Protein AF-A0A383B6L0-F1 (afdb_monomer)

Sequence (247 aa):
GAEDITTAGDSLDVLVAMNPAALVTNVGNLITGGLIIVDSGSFTAKNLTKAKYKTNPLEDGSLNGFRLLSIDISKQVLSAVEPFGLGHKSSLRCKNIWALGLVMWLFDRDRDPTIESLKTKFANKPEIANANIAALNAGHAYGETAELPTGIHVYKVPKAKVSPGTYRNITGTTALAWGLIAGSELSEIDLVFASYPITPASNVLHELVTHKQFRVKTFQAEDEIAAVCAAVGASFAGSLGVTSSAG

Foldseek 3Di:
DQDDDDDPDQADQEQEEAALLSCVVHVVRHDFQGEYEYQVLRQDPVRCVVSVHPDRCVPPCVCVRYHYHYDNLLVLQCVLLVVLVDDSVLSSVLSVLLQVLLVCLLAVHDCVVVLVVLCVVCVVPVSSSVSSVSSSPSSVVCNVPDPGPPPRHRHHDDHHPDDDDDDDDDDPLLVVLVVQLVVCQVVVAAAEEFEEDDPPFVSNLVNQVVVVVSNYHYHHDPDHVRRVVVLVVCVVVGHNRHYDDDD

InterPro domains:
  IPR002869 Pyruvate-flavodoxin oxidoreductase, central domain [G3DSA:3.40.920.10] (1-143)
  IPR002869 Pyruvate-flavodoxin oxidoreductase, central domain [SSF53323] (6-153)
  IPR002880 Pyruvate flavodoxin/ferredoxin oxidoreductase, pyrimidine binding domain [PF01855] (192-247)
  IPR002880 Pyruvate flavodoxin/ferredoxin oxidoreductase, pyrimidine binding domain [cd07034] (172-247)
  IPR019752 Pyruvate/ketoisovalerate oxidoreductase, catalytic domain [PF01558] (6-142)
  IPR029061 Thiamin diphosphate-binding fold [SSF52518] (165-247)
  IPR050722 Pyruvate:ferredoxin/flavodoxin oxidoreductase [PTHR32154] (164-247)

Solvent-accessible surface area (backbone atoms only — not comparable to full-atom values): 13740 Å² total; per-residue (Å²): 117,45,63,90,80,90,69,90,70,91,62,35,63,66,47,80,22,75,30,46,51,55,36,74,74,44,55,86,41,40,44,85,62,19,40,37,40,34,25,53,64,39,63,40,72,72,42,30,53,74,49,70,45,92,65,61,60,91,74,72,61,78,50,71,62,38,44,76,45,78,37,50,40,54,59,52,24,43,62,48,26,49,93,61,72,55,56,70,74,63,31,58,64,27,32,64,38,16,52,46,17,29,51,28,40,38,36,69,49,83,58,65,69,59,46,51,50,38,43,64,76,25,62,95,39,56,63,61,22,51,31,35,46,36,11,22,51,48,22,26,50,44,54,79,69,50,89,61,64,91,93,62,66,71,45,73,68,58,79,48,84,69,78,92,76,91,83,79,93,73,52,74,48,55,53,51,41,49,49,53,45,50,52,22,63,77,67,72,31,46,33,33,41,15,27,28,87,38,85,79,38,39,53,35,57,60,56,44,66,77,43,45,91,67,53,42,45,76,42,79,37,95,37,64,66,55,6,47,51,50,10,52,52,34,37,76,73,65,31,47,38,35,64,55,69,72,134

Radius of gyration: 23.66 Å; Cα contacts (8 Å, |Δi|>4): 360; chains: 1; bounding box: 55×42×65 Å

Mean predicted aligned error: 6.11 Å

Organism: NCBI:txid408172

Secondary structure (DSSP, 8-state):
--S---S--SSEEEEEESSHHHHHHHGGGEEEEEEEEEEGGG--HHHHHHTT-SS-TTTSSTTTTSEEEEE-HHHHHHHHHGGGT--HHHHHHTHHHHHHHHHHHHTT--SHHHHHHHHHHTTT-HHHHHHHHHHHHHHHHHHHHS-PPTT-----PPPP-PPSS------HHHHHHHHHHHHHHHHT--EEEEE---TTTHHHHHHHHTTGGGSEEEEE-SSHHHHHHHHHHHHHTTSEEE-----

Nearest PDB structures (foldseek):
  5b46-assembly1_A  TM=7.746E-01  e=6.913E-07  Sulfurisphaera tokodaii str. 7
  8v9l-assembly1_z  TM=5.532E-01  e=3.027E+00  Mycolicibacterium smegmatis MC2 155
  4w82-assembly1_A  TM=5.458E-01  e=4.855E+00  Homo sapiens
  8gju-assembly1_K  TM=2.446E-01  e=5.150E+00  Homo sapiens

Structure (mmCIF, N/CA/C/O backbone):
data_AF-A0A383B6L0-F1
#
_entry.id   AF-A0A383B6L0-F1
#
loop_
_atom_site.group_PDB
_atom_site.id
_atom_site.type_symbol
_atom_site.label_atom_id
_atom_site.label_alt_id
_atom_site.label_comp_id
_atom_site.label_asym_id
_atom_site.label_entity_id
_atom_site.label_seq_id
_atom_site.pdbx_PDB_ins_code
_atom_site.Cartn_x
_atom_site.Cartn_y
_atom_site.Cartn_z
_atom_site.occupancy
_atom_site.B_iso_or_equiv
_atom_site.auth_seq_id
_atom_site.auth_comp_id
_atom_site.auth_asym_id
_atom_site.auth_atom_id
_atom_site.pdbx_PDB_model_num
ATOM 1 N N . GLY A 1 1 ? 0.478 -17.284 7.570 1.00 56.62 1 GLY A N 1
ATOM 2 C CA . GLY A 1 1 ? 1.738 -16.534 7.371 1.00 56.62 1 GLY A CA 1
ATOM 3 C C . GLY A 1 1 ? 2.988 -17.221 7.903 1.00 56.62 1 GLY A C 1
ATOM 4 O O . GLY A 1 1 ? 3.960 -16.519 8.147 1.00 56.62 1 GLY A O 1
ATOM 5 N N . ALA A 1 2 ? 2.986 -18.550 8.084 1.00 63.06 2 ALA A N 1
ATOM 6 C CA . ALA A 1 2 ? 4.197 -19.324 8.390 1.00 63.06 2 ALA A CA 1
ATOM 7 C C . ALA A 1 2 ? 4.718 -20.134 7.186 1.00 63.06 2 ALA A C 1
ATOM 9 O O . ALA A 1 2 ? 5.800 -20.716 7.254 1.00 63.06 2 ALA A O 1
ATOM 10 N N . G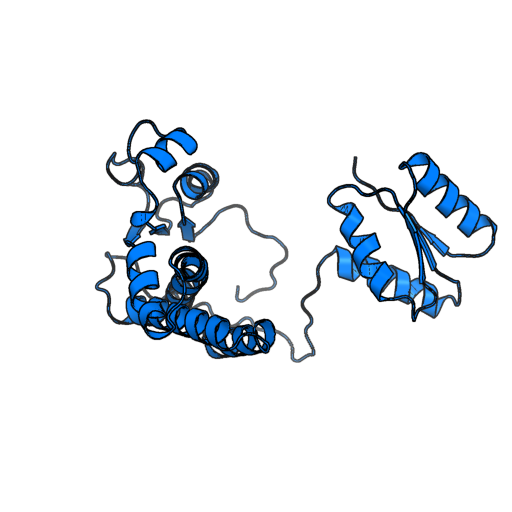LU A 1 3 ? 3.948 -20.136 6.104 1.00 70.62 3 GLU A N 1
ATOM 11 C CA . GLU A 1 3 ? 4.240 -20.772 4.826 1.00 70.62 3 GLU A CA 1
ATOM 12 C C . GLU A 1 3 ? 4.338 -19.697 3.748 1.00 70.62 3 GLU A C 1
ATOM 14 O O . GLU A 1 3 ? 3.988 -18.535 3.995 1.00 70.62 3 GLU A O 1
ATOM 19 N N . ASP A 1 4 ? 4.829 -20.096 2.580 1.00 77.62 4 ASP A N 1
ATOM 20 C CA . ASP A 1 4 ? 4.956 -19.210 1.434 1.00 77.62 4 ASP A CA 1
ATOM 21 C C . ASP A 1 4 ? 3.575 -18.718 0.976 1.00 77.62 4 ASP A C 1
ATOM 23 O O . ASP A 1 4 ? 2.611 -19.485 0.924 1.00 77.62 4 ASP A O 1
ATOM 27 N N . ILE A 1 5 ? 3.462 -17.420 0.699 1.00 81.38 5 ILE A N 1
ATOM 28 C CA . ILE A 1 5 ? 2.185 -16.772 0.380 1.00 81.38 5 ILE A CA 1
ATOM 29 C C . ILE A 1 5 ? 2.199 -16.400 -1.096 1.00 81.38 5 ILE A C 1
ATOM 31 O O . ILE A 1 5 ? 2.917 -15.493 -1.508 1.00 81.38 5 ILE A O 1
ATOM 35 N N . THR A 1 6 ? 1.364 -17.074 -1.882 1.00 84.12 6 THR A N 1
ATOM 36 C CA . THR A 1 6 ? 1.261 -16.857 -3.333 1.00 84.12 6 THR A CA 1
ATOM 37 C C . THR A 1 6 ? -0.002 -16.102 -3.747 1.00 84.12 6 THR A C 1
ATOM 39 O O . THR A 1 6 ? -0.078 -15.612 -4.872 1.00 84.12 6 THR A O 1
ATOM 42 N N . THR A 1 7 ? -0.989 -15.968 -2.853 1.00 83.50 7 THR A N 1
ATOM 43 C CA . THR A 1 7 ? -2.268 -15.286 -3.111 1.00 83.50 7 THR A CA 1
ATOM 44 C C . THR A 1 7 ? -2.715 -14.458 -1.903 1.00 83.50 7 THR A C 1
ATOM 46 O O . THR A 1 7 ? -2.225 -14.640 -0.789 1.00 83.50 7 THR A O 1
ATOM 49 N N . ALA A 1 8 ? -3.655 -13.532 -2.118 1.00 80.06 8 ALA A N 1
ATOM 50 C CA . ALA A 1 8 ? -4.224 -12.702 -1.053 1.00 80.06 8 ALA A CA 1
ATOM 51 C C . ALA A 1 8 ? -5.272 -13.432 -0.182 1.00 80.06 8 ALA A C 1
ATOM 53 O O . ALA A 1 8 ? -5.670 -12.895 0.849 1.00 80.06 8 ALA A O 1
ATOM 54 N N . GLY A 1 9 ? -5.693 -14.640 -0.575 1.00 84.56 9 GLY A N 1
ATOM 55 C CA . GLY A 1 9 ? -6.811 -15.367 0.032 1.00 84.56 9 GLY A CA 1
ATOM 56 C C . GLY A 1 9 ? -8.190 -14.861 -0.417 1.00 84.56 9 GLY A C 1
ATOM 57 O O . GLY A 1 9 ? -8.313 -13.780 -0.992 1.00 84.56 9 GLY A O 1
ATOM 58 N N . ASP A 1 10 ? -9.224 -15.662 -0.148 1.00 84.00 10 ASP A N 1
ATOM 59 C CA . ASP A 1 10 ? -10.604 -15.398 -0.593 1.00 84.00 10 ASP A CA 1
ATOM 60 C C . ASP A 1 10 ? -11.452 -14.651 0.448 1.00 84.00 10 ASP A C 1
ATOM 62 O O . ASP A 1 10 ? -12.526 -14.136 0.142 1.00 84.00 10 ASP A O 1
ATOM 66 N N . SER A 1 11 ? -11.022 -14.628 1.711 1.00 89.62 11 SER A N 1
ATOM 67 C CA . SER A 1 11 ? -11.801 -14.075 2.822 1.00 89.62 11 SER A CA 1
ATOM 68 C C . SER A 1 11 ? -10.906 -13.422 3.871 1.00 89.62 11 SER A C 1
ATOM 70 O O . SER A 1 11 ? -9.716 -13.711 3.971 1.00 89.62 11 SER A O 1
ATOM 72 N N . LEU A 1 12 ? -11.494 -12.518 4.651 1.00 91.38 12 LEU A N 1
ATOM 73 C CA . LEU A 1 12 ? -10.841 -11.775 5.721 1.00 91.38 12 LEU A CA 1
ATOM 74 C C . LEU A 1 12 ? -11.105 -12.461 7.064 1.00 91.38 12 LEU A C 1
ATOM 76 O O . LEU A 1 12 ? -12.238 -12.848 7.341 1.00 91.38 12 LEU A O 1
ATOM 80 N N . ASP A 1 13 ? -10.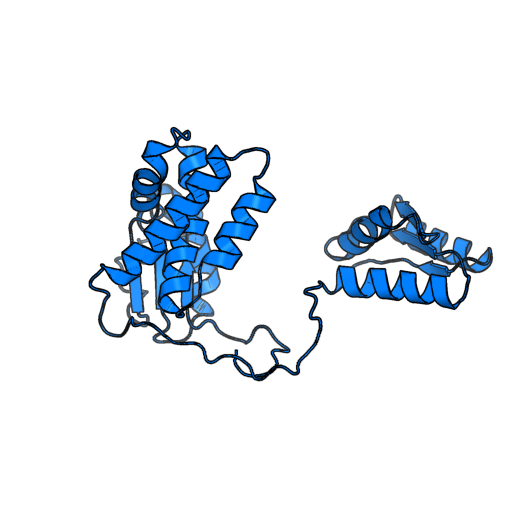092 -12.524 7.928 1.00 91.06 13 ASP A N 1
ATOM 81 C CA . ASP A 1 13 ? -10.253 -12.901 9.343 1.00 91.06 13 ASP A CA 1
ATOM 82 C C . ASP A 1 13 ? -10.561 -11.687 10.233 1.00 91.06 13 ASP A C 1
ATOM 84 O O . ASP A 1 13 ? -11.311 -11.771 11.211 1.00 91.06 13 ASP A O 1
ATOM 88 N N . VAL A 1 14 ? -9.955 -10.543 9.893 1.00 93.75 14 VAL A N 1
ATOM 89 C CA . VAL A 1 14 ? -10.051 -9.284 10.637 1.00 93.75 14 VAL A CA 1
ATOM 90 C C . VAL A 1 14 ? -10.305 -8.133 9.668 1.00 93.75 14 VAL A C 1
ATOM 92 O O . VAL A 1 14 ? -9.515 -7.890 8.756 1.00 93.75 14 VAL A O 1
ATOM 95 N N . LEU A 1 15 ? -11.384 -7.385 9.893 1.00 95.69 15 LEU A N 1
ATOM 96 C CA . LEU A 1 15 ? -11.742 -6.184 9.146 1.00 95.69 15 LEU A CA 1
ATOM 97 C C . LEU A 1 15 ? -11.561 -4.942 10.021 1.00 95.69 15 LEU A C 1
ATOM 99 O O . LEU A 1 15 ? -12.260 -4.755 11.013 1.00 95.69 15 LEU A O 1
ATOM 103 N N . VAL A 1 16 ? -10.664 -4.048 9.609 1.00 96.75 16 VAL A N 1
ATOM 104 C CA . VAL A 1 16 ? -10.470 -2.739 10.245 1.00 96.75 16 VAL A CA 1
ATOM 105 C C . VAL A 1 16 ? -11.194 -1.666 9.429 1.00 96.75 16 VAL A C 1
ATOM 107 O O . VAL A 1 16 ? -10.738 -1.266 8.358 1.00 96.75 16 VAL A O 1
ATOM 110 N N . ALA A 1 17 ? -12.329 -1.177 9.928 1.00 96.31 17 ALA A N 1
ATOM 111 C CA . ALA A 1 17 ? -13.190 -0.221 9.238 1.00 96.31 17 ALA A CA 1
ATOM 112 C C . ALA A 1 17 ? -13.124 1.178 9.876 1.00 96.31 17 ALA A C 1
ATOM 114 O O . ALA A 1 17 ? -13.744 1.476 10.895 1.00 96.31 17 ALA A O 1
ATOM 115 N N . MET A 1 18 ? -12.400 2.086 9.217 1.00 95.12 18 MET A N 1
ATOM 116 C CA . MET A 1 18 ? -12.215 3.477 9.667 1.00 95.12 18 MET A CA 1
ATOM 117 C C . MET A 1 18 ? -13.388 4.416 9.347 1.00 95.12 18 MET A C 1
ATOM 119 O O . MET A 1 18 ? -13.311 5.615 9.631 1.00 95.12 18 MET A O 1
ATOM 123 N N . ASN A 1 19 ? -14.419 3.921 8.660 1.00 95.06 19 ASN A N 1
ATOM 124 C CA . ASN A 1 19 ? -15.648 4.636 8.324 1.00 95.06 19 ASN A CA 1
ATOM 125 C C . ASN A 1 19 ? -16.735 3.640 7.850 1.00 95.06 19 ASN A C 1
ATOM 127 O O . ASN A 1 19 ? -16.409 2.492 7.529 1.00 95.06 19 ASN A O 1
ATOM 131 N N . PRO A 1 20 ? -18.005 4.073 7.731 1.00 95.88 20 PRO A N 1
ATOM 132 C CA . PRO A 1 20 ? -19.091 3.200 7.281 1.00 95.88 20 PRO A CA 1
ATOM 133 C C . PRO A 1 20 ? -18.919 2.652 5.854 1.00 95.88 20 PRO A C 1
ATOM 135 O O . PRO A 1 20 ? -19.318 1.524 5.577 1.00 95.88 20 PRO A O 1
ATOM 138 N N . ALA A 1 21 ? -18.300 3.410 4.941 1.00 95.19 21 ALA A N 1
ATOM 139 C CA . ALA A 1 21 ? -18.104 2.969 3.557 1.00 95.19 21 ALA A CA 1
ATOM 140 C C . ALA A 1 21 ? -17.135 1.774 3.464 1.00 95.19 21 ALA A C 1
ATOM 142 O O . ALA A 1 21 ? -17.379 0.831 2.715 1.00 95.19 21 ALA A O 1
ATOM 143 N N . ALA A 1 22 ? -16.071 1.777 4.269 1.00 94.38 22 ALA A N 1
ATOM 144 C CA . ALA A 1 22 ? -15.150 0.652 4.380 1.00 94.38 22 ALA A CA 1
ATOM 145 C C . ALA A 1 22 ? -15.850 -0.593 4.944 1.00 94.38 22 ALA A C 1
ATOM 147 O O . ALA A 1 22 ? -15.596 -1.693 4.458 1.00 94.38 22 ALA A O 1
ATOM 148 N N . LEU A 1 23 ? -16.760 -0.416 5.911 1.00 96.06 23 LEU A N 1
ATOM 149 C CA . LEU A 1 23 ? -17.542 -1.515 6.474 1.00 96.06 23 LEU A CA 1
ATOM 150 C C . LEU A 1 23 ? -18.473 -2.138 5.423 1.00 96.06 23 LEU A C 1
ATOM 152 O O . LEU A 1 23 ? -18.353 -3.326 5.153 1.00 96.06 23 LEU A O 1
ATOM 156 N N . VAL A 1 24 ? -19.348 -1.348 4.783 1.00 94.75 24 VAL A N 1
ATOM 157 C CA . VAL A 1 24 ? -20.349 -1.892 3.835 1.00 94.75 24 VAL A CA 1
ATOM 158 C C . VAL A 1 24 ? -19.706 -2.594 2.641 1.00 94.75 24 VAL A C 1
ATOM 160 O O . VAL A 1 24 ? -20.223 -3.593 2.158 1.00 94.75 24 VAL A O 1
ATOM 163 N N . THR A 1 25 ? -18.560 -2.086 2.184 1.00 94.88 25 THR A N 1
ATOM 164 C CA . THR A 1 25 ? -17.872 -2.614 1.001 1.00 94.88 25 THR A CA 1
ATOM 165 C C . THR A 1 25 ? -17.219 -3.968 1.274 1.00 94.88 25 THR A C 1
ATOM 167 O O . THR A 1 25 ? -17.124 -4.784 0.366 1.00 94.88 25 THR A O 1
ATOM 170 N N . ASN A 1 26 ? -16.755 -4.210 2.505 1.00 94.88 26 ASN A N 1
ATOM 171 C CA . ASN A 1 26 ? -15.864 -5.337 2.797 1.00 94.88 26 ASN A CA 1
ATOM 172 C C . ASN A 1 26 ? -16.436 -6.352 3.789 1.00 94.88 26 ASN A C 1
ATOM 174 O O . ASN A 1 26 ? -15.896 -7.449 3.884 1.00 94.88 26 ASN A O 1
ATOM 178 N N . VAL A 1 27 ? -17.511 -6.031 4.518 1.00 94.50 27 VAL A N 1
ATOM 179 C CA . VAL A 1 27 ? -18.086 -6.944 5.525 1.00 94.50 27 VAL A CA 1
ATOM 180 C C . VAL A 1 27 ? -18.538 -8.277 4.920 1.00 94.50 27 VAL A C 1
ATOM 182 O O . VAL A 1 27 ? -18.435 -9.301 5.581 1.00 94.50 27 VAL A O 1
ATOM 185 N N . GLY A 1 28 ? -18.952 -8.293 3.648 1.00 93.19 28 GLY A N 1
ATOM 186 C CA . GLY A 1 28 ? -19.308 -9.527 2.938 1.00 93.19 28 GLY A CA 1
ATOM 187 C C . GLY A 1 28 ? -18.131 -10.478 2.686 1.00 93.19 28 GLY A C 1
ATOM 188 O O . GLY A 1 28 ? -18.358 -11.665 2.491 1.00 93.19 28 GLY A O 1
ATOM 189 N N . ASN A 1 29 ? -16.891 -9.979 2.730 1.00 93.50 29 ASN A N 1
ATOM 190 C CA . ASN A 1 29 ? -15.679 -10.788 2.574 1.00 93.50 29 ASN A CA 1
ATOM 191 C C . ASN A 1 29 ? -15.137 -11.292 3.922 1.00 93.50 29 ASN A C 1
ATOM 193 O O . ASN A 1 29 ? -14.140 -12.006 3.946 1.00 93.50 29 ASN A O 1
ATOM 197 N N . LEU A 1 30 ? -15.728 -10.884 5.049 1.00 93.94 30 LEU A N 1
ATOM 198 C CA . LEU A 1 30 ? -15.306 -11.305 6.382 1.00 93.94 30 LEU A CA 1
ATOM 199 C C . LEU A 1 30 ? -15.931 -12.659 6.722 1.00 93.94 30 LEU A C 1
ATOM 201 O O . LEU A 1 30 ? -17.142 -12.840 6.587 1.00 93.94 30 LEU A O 1
ATOM 205 N N . ILE A 1 31 ? -15.119 -13.596 7.211 1.00 92.75 31 ILE A N 1
ATOM 206 C CA . ILE A 1 31 ? -15.625 -14.897 7.660 1.00 92.75 31 ILE A CA 1
ATOM 207 C C . ILE A 1 31 ? -16.626 -14.731 8.810 1.00 92.75 31 ILE A C 1
ATOM 209 O O . ILE A 1 31 ? -16.512 -13.824 9.640 1.00 92.75 31 ILE A O 1
ATOM 213 N N . THR A 1 32 ? -17.599 -15.637 8.909 1.00 90.44 32 THR A N 1
ATOM 214 C CA . THR A 1 32 ? -18.500 -15.687 10.068 1.00 90.44 32 THR A CA 1
ATOM 215 C C . THR A 1 32 ? -17.692 -15.877 11.354 1.00 90.44 32 THR A C 1
ATOM 217 O O . THR A 1 32 ? -16.779 -16.698 11.408 1.00 90.44 32 THR A O 1
ATOM 220 N N . GLY A 1 33 ? -17.992 -15.094 12.392 1.00 89.62 33 GLY A N 1
ATOM 221 C CA . GLY A 1 33 ? -17.191 -15.044 13.619 1.00 89.62 33 GLY A CA 1
ATOM 222 C C . GLY A 1 33 ? -15.868 -14.271 13.491 1.00 89.62 33 GLY A C 1
ATOM 223 O O . GLY A 1 33 ? -15.125 -14.159 14.472 1.00 89.62 33 GLY A O 1
ATOM 224 N N . GLY A 1 34 ? -15.567 -13.703 12.320 1.00 92.38 34 GLY A N 1
ATOM 225 C CA . GLY A 1 34 ? -14.442 -12.795 12.103 1.00 92.38 34 GLY A CA 1
ATOM 226 C C . GLY A 1 34 ? -14.510 -11.556 13.000 1.00 92.38 34 GLY A C 1
ATOM 227 O O . GLY A 1 34 ? -15.551 -11.238 13.583 1.00 92.38 34 GLY A O 1
ATOM 228 N N . LEU A 1 35 ? -13.376 -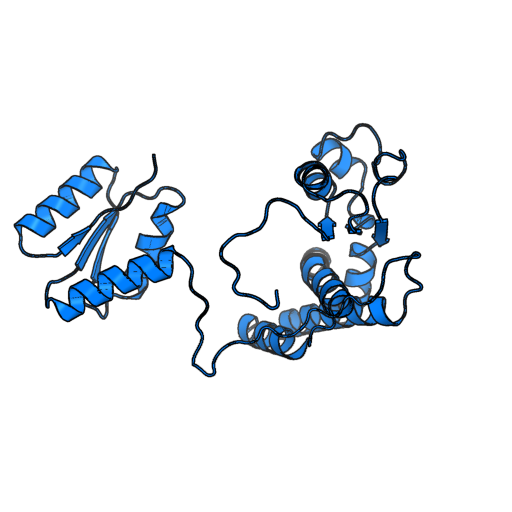10.874 13.153 1.00 94.44 35 LEU A N 1
ATOM 229 C CA . LEU A 1 35 ? -13.260 -9.684 13.999 1.00 94.44 35 LEU A CA 1
ATOM 230 C C . LEU A 1 35 ? -13.464 -8.411 13.176 1.00 94.44 35 LEU A C 1
ATOM 232 O O . LEU A 1 35 ? -12.797 -8.201 12.168 1.00 94.44 35 LEU A O 1
ATOM 236 N N . ILE A 1 36 ? -14.331 -7.523 13.647 1.00 95.50 36 ILE A N 1
ATOM 237 C CA . ILE A 1 36 ? -14.533 -6.182 13.105 1.00 95.50 36 ILE A CA 1
ATOM 238 C C . ILE A 1 36 ? -13.989 -5.171 14.110 1.00 95.50 36 ILE A C 1
ATOM 240 O O . ILE A 1 36 ? -14.479 -5.101 15.230 1.00 95.50 36 ILE A O 1
ATOM 244 N N . ILE A 1 37 ? -13.021 -4.352 13.704 1.00 95.62 37 ILE A N 1
ATOM 245 C CA . ILE A 1 37 ? -12.539 -3.201 14.476 1.00 95.62 37 ILE A CA 1
ATOM 246 C C . ILE A 1 37 ? -13.052 -1.937 13.792 1.00 95.62 37 ILE A C 1
ATOM 248 O O . ILE A 1 37 ? -12.664 -1.654 12.657 1.00 95.62 37 ILE A O 1
ATOM 252 N N . VAL A 1 38 ? -13.915 -1.171 14.458 1.00 96.25 38 VAL A N 1
ATOM 253 C CA . VAL A 1 38 ? -14.523 0.042 13.884 1.00 96.25 38 VAL A CA 1
ATOM 254 C C . VAL A 1 38 ? -14.158 1.295 14.664 1.00 96.25 38 VAL A C 1
ATOM 256 O O . VAL A 1 38 ? -14.141 1.299 15.892 1.00 96.25 38 VAL A O 1
ATOM 259 N N . ASP A 1 39 ? -13.921 2.378 13.923 1.00 96.75 39 ASP A N 1
ATOM 260 C CA . ASP A 1 39 ? -13.851 3.740 14.459 1.00 96.75 39 ASP A CA 1
ATOM 261 C C . ASP A 1 39 ? -15.271 4.305 14.605 1.00 96.75 39 ASP A C 1
ATOM 263 O O . ASP A 1 39 ? -15.796 4.906 13.663 1.00 96.75 39 ASP A O 1
ATOM 267 N N . SER A 1 40 ? -15.905 4.105 15.761 1.00 95.62 40 SER A N 1
ATOM 268 C CA . SER A 1 40 ? -17.286 4.541 16.015 1.00 95.62 40 SER A CA 1
ATOM 269 C C . SER A 1 40 ? -17.461 6.059 15.901 1.00 95.62 40 SER A C 1
ATOM 271 O O . SER A 1 40 ? -18.498 6.518 15.422 1.00 95.62 40 SER A O 1
ATOM 273 N N . GLY A 1 41 ? -16.416 6.843 16.193 1.00 92.44 41 GLY A N 1
ATOM 274 C CA . GLY A 1 41 ? -16.396 8.296 15.993 1.00 92.44 41 GLY A CA 1
ATOM 275 C C . GLY A 1 41 ? -16.603 8.718 14.530 1.00 92.44 41 GLY A C 1
ATOM 276 O O . GLY A 1 41 ? -17.039 9.834 14.245 1.00 92.44 41 GLY A O 1
ATOM 277 N N . SER A 1 42 ? -16.367 7.809 13.576 1.00 93.12 42 SER A N 1
ATOM 278 C CA . SER A 1 42 ? -16.629 8.036 12.152 1.00 93.12 42 SER A CA 1
ATOM 279 C C . SER A 1 42 ? -18.052 7.657 11.699 1.00 93.12 42 SER A C 1
ATOM 281 O O . SER A 1 42 ? -18.411 7.975 10.559 1.00 93.12 42 SER A O 1
ATOM 283 N N . PHE A 1 43 ? -18.895 7.052 12.547 1.00 94.62 43 PHE A N 1
ATOM 284 C CA . PHE A 1 43 ? -20.270 6.614 12.228 1.00 94.62 43 PHE A CA 1
ATOM 285 C C . PHE A 1 43 ? -21.315 7.717 12.476 1.00 94.62 43 PHE A C 1
ATOM 287 O O . PHE A 1 43 ? -22.373 7.511 13.059 1.00 94.62 43 PHE A O 1
ATOM 294 N N . THR A 1 44 ? -21.028 8.928 11.994 1.00 94.19 44 THR A N 1
ATOM 295 C CA . THR A 1 44 ? -21.969 10.059 12.050 1.00 94.19 44 THR A CA 1
ATOM 296 C C . THR A 1 44 ? -23.094 9.906 11.023 1.00 94.19 44 THR A C 1
ATOM 298 O O . THR A 1 44 ? -22.884 9.319 9.959 1.00 94.19 44 THR A O 1
ATOM 301 N N . ALA A 1 45 ? -24.256 10.526 11.266 1.00 93.19 45 ALA A N 1
ATOM 302 C CA . ALA A 1 45 ? -25.391 10.517 10.332 1.00 93.19 45 ALA A CA 1
ATOM 303 C C . ALA A 1 45 ? -24.982 10.893 8.893 1.00 93.19 45 ALA A C 1
ATOM 305 O O . ALA A 1 45 ? -25.322 10.203 7.936 1.00 93.19 45 ALA A O 1
ATOM 306 N N . LYS A 1 46 ? -24.141 11.926 8.743 1.00 94.31 46 LYS A N 1
ATOM 307 C CA . LYS A 1 46 ? -23.601 12.360 7.445 1.00 94.31 46 LYS A CA 1
ATOM 308 C C . LYS A 1 46 ? -22.809 11.257 6.734 1.00 94.31 46 LYS A C 1
ATOM 310 O O . LYS A 1 46 ? -22.925 11.106 5.519 1.00 94.31 46 LYS A O 1
ATOM 315 N N . ASN A 1 47 ? -21.976 10.517 7.463 1.00 94.44 47 ASN A N 1
ATOM 316 C CA . ASN A 1 47 ? -21.155 9.451 6.889 1.00 94.44 47 ASN A CA 1
ATOM 317 C C . ASN A 1 47 ? -21.980 8.194 6.590 1.00 94.44 47 ASN A C 1
ATOM 319 O O . ASN A 1 47 ? -21.734 7.554 5.569 1.00 94.44 47 ASN A O 1
ATOM 323 N N . LEU A 1 48 ? -22.984 7.887 7.416 1.00 95.25 48 LEU A N 1
ATOM 324 C CA . LEU A 1 48 ? -23.940 6.804 7.171 1.00 95.25 48 LEU A CA 1
ATOM 325 C C . LEU A 1 48 ? -24.729 7.044 5.879 1.00 95.25 48 LEU A C 1
ATOM 327 O O . LEU A 1 48 ? -24.759 6.170 5.016 1.00 95.25 48 LEU A O 1
ATOM 331 N N . THR A 1 49 ? -25.258 8.256 5.678 1.00 95.19 49 THR A N 1
ATOM 332 C CA . THR A 1 49 ? -25.957 8.623 4.434 1.00 95.19 49 THR A CA 1
ATOM 333 C C . THR A 1 49 ? -25.050 8.497 3.211 1.00 95.19 49 THR A C 1
ATOM 335 O O . THR A 1 49 ? -25.456 7.931 2.199 1.00 95.19 49 THR A O 1
ATOM 338 N N . LYS A 1 50 ? -23.798 8.968 3.296 1.00 93.25 50 LYS A N 1
ATOM 339 C CA . LYS A 1 50 ? -22.819 8.824 2.202 1.00 93.25 50 LYS A CA 1
ATOM 340 C C . LYS A 1 50 ? -22.514 7.365 1.866 1.00 93.25 50 LYS A C 1
ATOM 342 O O . LYS A 1 50 ? -22.314 7.043 0.700 1.00 93.25 50 LYS A O 1
ATOM 347 N N . ALA A 1 51 ? -22.490 6.503 2.876 1.00 93.56 51 ALA A N 1
ATOM 348 C CA . ALA A 1 51 ? -22.315 5.064 2.722 1.00 93.56 51 ALA A CA 1
ATOM 349 C C . ALA A 1 51 ? -23.625 4.323 2.391 1.00 93.56 51 ALA A C 1
ATOM 351 O O . ALA A 1 51 ? -23.613 3.101 2.291 1.00 93.56 51 ALA A O 1
ATOM 352 N N . LYS A 1 52 ? -24.735 5.049 2.186 1.00 94.44 52 LYS A N 1
ATOM 353 C CA . LYS A 1 52 ? -26.067 4.520 1.851 1.00 94.44 52 LYS A CA 1
ATOM 354 C C . LYS A 1 52 ? -26.674 3.598 2.921 1.00 94.44 52 LYS A C 1
ATOM 356 O O . LYS A 1 52 ? -27.536 2.780 2.608 1.00 94.44 52 LYS A O 1
ATOM 361 N N . TYR A 1 53 ? -26.278 3.765 4.181 1.00 93.19 53 TYR A N 1
ATOM 362 C CA . TYR A 1 53 ? -26.931 3.103 5.308 1.00 93.19 53 TYR A CA 1
ATOM 363 C C . TYR A 1 53 ? -28.250 3.792 5.668 1.00 93.19 53 TYR A C 1
ATOM 365 O O . TYR A 1 53 ? -28.327 5.021 5.710 1.00 93.19 53 TYR A O 1
ATOM 373 N N . LYS A 1 54 ? -29.282 2.988 5.952 1.00 90.56 54 LYS A N 1
ATOM 374 C CA . LYS A 1 54 ? -30.577 3.462 6.472 1.00 90.56 54 LYS A CA 1
ATOM 375 C C . LYS A 1 54 ? -30.558 3.617 7.995 1.00 90.56 54 LYS A C 1
ATOM 377 O O . LYS A 1 54 ? -31.142 4.557 8.521 1.00 90.56 54 LYS A O 1
ATOM 382 N N . THR A 1 55 ? -29.876 2.702 8.673 1.00 92.88 55 THR A N 1
ATOM 383 C CA . THR A 1 55 ? -29.711 2.613 10.130 1.00 92.88 55 THR A CA 1
ATOM 384 C C . THR A 1 55 ? -28.231 2.481 10.471 1.00 92.88 55 THR A C 1
ATOM 386 O O . THR A 1 55 ? -27.416 2.194 9.594 1.00 92.88 55 THR A O 1
ATOM 389 N N . ASN A 1 56 ? -27.859 2.737 11.727 1.00 93.69 56 ASN A N 1
ATOM 390 C CA . ASN A 1 56 ? -26.485 2.526 12.170 1.00 93.69 56 ASN A CA 1
ATOM 391 C C . ASN A 1 56 ? -26.213 1.011 12.292 1.00 93.69 56 ASN A C 1
ATOM 393 O O . ASN A 1 56 ? -26.799 0.382 13.176 1.00 93.69 56 ASN A O 1
ATOM 397 N N . PRO A 1 57 ? -25.314 0.423 11.476 1.00 93.94 57 PRO A N 1
ATOM 398 C CA . PRO A 1 57 ? -25.032 -1.016 11.523 1.00 93.94 57 PRO A CA 1
ATOM 399 C C . PRO A 1 57 ? -24.398 -1.463 12.847 1.00 93.94 57 PRO A C 1
ATOM 401 O O . PRO A 1 57 ? -24.381 -2.647 13.166 1.00 93.94 57 PRO A O 1
ATOM 404 N N . LEU A 1 58 ? -23.869 -0.522 13.637 1.00 93.88 58 LEU A N 1
ATOM 405 C CA . LEU A 1 58 ? -23.323 -0.814 14.962 1.00 93.88 58 LEU A CA 1
ATOM 406 C C . LEU A 1 58 ? -24.415 -1.078 16.013 1.00 93.88 58 LEU A C 1
ATOM 408 O O . LEU A 1 58 ? -24.100 -1.563 17.095 1.00 93.88 58 LEU A O 1
ATOM 412 N N . GLU A 1 59 ? -25.676 -0.753 15.712 1.00 92.69 59 GLU A N 1
ATOM 413 C CA . GLU A 1 59 ? -26.794 -0.775 16.667 1.00 92.69 59 GLU A CA 1
ATOM 414 C C . GLU A 1 59 ? -27.993 -1.608 16.184 1.00 92.69 59 GLU A C 1
ATOM 416 O O . GLU A 1 59 ? -28.829 -2.001 16.991 1.00 92.69 59 GLU A O 1
ATOM 421 N N . ASP A 1 60 ? -28.095 -1.906 14.885 1.00 91.25 60 ASP A N 1
ATOM 422 C CA . ASP A 1 60 ? -29.258 -2.591 14.295 1.00 91.25 60 ASP A CA 1
ATOM 423 C C . ASP A 1 60 ? -29.184 -4.129 14.322 1.00 91.25 60 ASP A C 1
ATOM 425 O O . ASP A 1 60 ? -30.066 -4.810 13.796 1.00 91.25 60 ASP A O 1
ATOM 429 N N . GLY A 1 61 ? -28.138 -4.686 14.937 1.00 90.69 61 GLY A N 1
ATOM 430 C CA . GLY A 1 61 ? -27.923 -6.129 15.054 1.00 90.69 61 GLY A CA 1
ATOM 431 C C . GLY A 1 61 ? -27.427 -6.811 13.774 1.00 90.69 61 GLY A C 1
ATOM 432 O O . GLY A 1 61 ? -27.206 -8.024 13.785 1.00 90.69 61 GLY A O 1
ATOM 433 N N . SER A 1 62 ? -27.190 -6.071 12.685 1.00 92.19 62 SER A N 1
ATOM 434 C CA .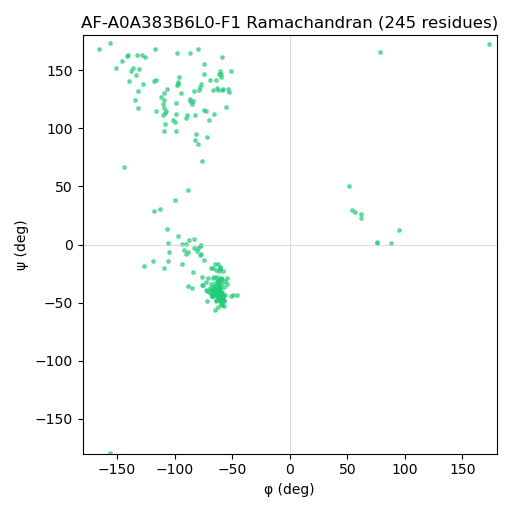 SER A 1 62 ? -26.666 -6.634 11.428 1.00 92.19 62 SER A CA 1
ATOM 435 C C . SER A 1 62 ? -25.280 -7.272 11.574 1.00 92.19 62 SER A C 1
ATOM 437 O O . SER A 1 62 ? -24.916 -8.147 10.791 1.00 92.19 62 SER A O 1
ATOM 439 N N . LEU A 1 63 ? -24.519 -6.877 12.599 1.00 93.94 63 LEU A N 1
ATOM 440 C CA . LEU A 1 63 ? -23.170 -7.376 12.868 1.00 93.94 63 LEU A CA 1
ATOM 441 C C . LEU A 1 63 ? -23.112 -8.507 13.909 1.00 93.94 63 LEU A C 1
ATOM 443 O O . LEU A 1 63 ? -22.018 -8.933 14.269 1.00 93.94 63 LEU A O 1
ATOM 447 N N . ASN A 1 64 ? -24.255 -9.036 14.366 1.00 91.69 64 ASN A N 1
ATOM 448 C CA . ASN A 1 64 ? -24.312 -10.060 15.424 1.00 91.69 64 ASN A CA 1
ATOM 449 C C . ASN A 1 64 ? -23.579 -11.371 15.076 1.00 91.69 64 ASN A C 1
ATOM 451 O O . ASN A 1 64 ? -23.220 -12.129 15.972 1.00 91.69 64 ASN A O 1
ATOM 455 N N . GLY A 1 65 ? -23.355 -11.651 13.788 1.00 89.75 65 GLY A N 1
ATOM 456 C CA . GLY A 1 65 ? -22.582 -12.810 13.324 1.00 89.75 65 GLY A CA 1
ATOM 457 C C . GLY A 1 65 ? -21.059 -12.654 13.440 1.00 89.75 65 GLY A C 1
ATOM 458 O O . GLY A 1 65 ? -20.328 -13.575 13.074 1.00 89.75 65 GLY A O 1
ATOM 459 N N . PHE A 1 66 ? -20.570 -11.508 13.917 1.00 93.06 66 PHE A N 1
ATOM 460 C CA . PHE A 1 66 ? -19.152 -11.168 14.001 1.00 93.06 66 PHE A CA 1
ATOM 461 C C . PHE A 1 66 ? -18.763 -10.760 15.422 1.00 93.06 66 PHE A C 1
ATOM 463 O O . PHE A 1 66 ? -19.595 -10.356 16.233 1.00 93.06 66 PHE A O 1
ATOM 470 N N . ARG A 1 67 ? -17.463 -10.807 15.720 1.00 92.19 67 ARG A N 1
ATOM 471 C CA . ARG A 1 67 ? -16.916 -10.187 16.931 1.00 92.19 67 ARG A CA 1
ATOM 472 C C . ARG A 1 67 ? -16.710 -8.705 16.646 1.00 92.19 67 ARG A C 1
ATOM 474 O O . ARG A 1 67 ? -15.856 -8.361 15.836 1.00 92.19 67 ARG A O 1
ATOM 481 N N . LEU A 1 68 ? -17.485 -7.830 17.281 1.00 92.69 68 LEU A N 1
ATOM 482 C CA . LEU A 1 68 ? -17.396 -6.384 17.074 1.00 92.69 68 LEU A CA 1
ATOM 483 C C . LEU A 1 68 ? -16.578 -5.711 18.182 1.00 92.69 68 LEU A C 1
ATOM 485 O O . LEU A 1 68 ? -16.944 -5.753 19.353 1.00 92.69 68 LEU A O 1
ATOM 489 N N . LEU A 1 69 ? -15.507 -5.028 17.789 1.00 93.56 69 LEU A N 1
ATOM 490 C CA . LEU A 1 69 ? -14.725 -4.122 18.618 1.00 93.56 69 LEU A CA 1
ATOM 491 C C . LEU A 1 69 ? -14.980 -2.682 18.158 1.00 93.56 69 LEU A C 1
ATOM 493 O O . LEU A 1 69 ? -14.408 -2.204 17.176 1.00 93.56 69 LEU A O 1
ATOM 497 N N . SER A 1 70 ? -15.877 -2.002 18.868 1.00 94.06 70 SER A N 1
ATOM 498 C CA . SER A 1 70 ? -16.272 -0.624 18.579 1.00 94.06 70 SER A CA 1
ATOM 499 C C . SER A 1 70 ? -15.533 0.350 19.488 1.00 94.06 70 SER A C 1
ATOM 501 O O . SER A 1 70 ? -15.757 0.371 20.697 1.00 94.06 70 SER A O 1
ATOM 503 N N . ILE A 1 71 ? -14.645 1.155 18.903 1.00 94.62 71 ILE A N 1
ATOM 504 C CA . ILE A 1 71 ? -13.785 2.093 19.629 1.00 94.62 71 ILE A CA 1
ATOM 505 C C . ILE A 1 71 ? -13.942 3.474 19.002 1.00 94.62 71 ILE A C 1
ATOM 507 O O . ILE A 1 71 ? -13.924 3.615 17.781 1.00 94.62 71 ILE A O 1
ATOM 511 N N . ASP A 1 72 ? -14.022 4.521 19.821 1.00 95.81 72 ASP A N 1
ATOM 512 C CA . ASP A 1 72 ? -13.893 5.894 19.325 1.00 95.81 72 ASP A CA 1
ATOM 513 C C . ASP A 1 72 ? -12.414 6.210 19.037 1.00 95.81 72 ASP A C 1
ATOM 515 O O . ASP A 1 72 ? -11.736 6.925 19.779 1.00 95.81 72 ASP A O 1
ATOM 519 N N . ILE A 1 73 ? -11.884 5.604 17.971 1.00 96.38 73 ILE A N 1
ATOM 520 C CA . ILE A 1 73 ? -10.477 5.711 17.563 1.00 96.38 73 ILE A CA 1
ATOM 521 C C . ILE A 1 73 ? -10.131 7.169 17.263 1.00 96.38 73 ILE A C 1
ATOM 523 O O . ILE A 1 73 ? -9.032 7.626 17.579 1.00 96.38 73 ILE A O 1
ATOM 527 N N . SER A 1 74 ? -11.077 7.914 16.689 1.00 95.50 74 SER A N 1
ATOM 528 C CA . SER A 1 74 ? -10.942 9.349 16.442 1.00 95.50 74 SER A CA 1
ATOM 529 C C . SER A 1 74 ? -10.650 10.125 17.730 1.00 95.50 74 SER A C 1
ATOM 531 O O . SER A 1 74 ? -9.701 10.908 17.766 1.00 95.50 74 SER A O 1
ATOM 533 N N . LYS A 1 75 ? -11.391 9.879 18.814 1.00 96.75 75 LYS A N 1
ATOM 534 C CA . LYS A 1 75 ? -11.113 10.502 20.116 1.00 96.75 75 LYS A CA 1
ATOM 535 C C . LYS A 1 75 ? -9.786 10.034 20.716 1.00 96.75 75 LYS A C 1
ATOM 537 O O . LYS A 1 75 ? -9.018 10.863 21.202 1.00 96.75 75 LYS A O 1
ATOM 542 N N . GLN A 1 76 ? -9.500 8.733 20.657 1.00 96.50 76 GLN A N 1
ATOM 543 C CA . GLN A 1 76 ? -8.263 8.164 21.205 1.00 96.50 76 GLN A CA 1
ATOM 544 C C . GLN A 1 76 ? -7.019 8.757 20.537 1.00 96.50 76 GLN A C 1
ATOM 546 O O . GLN A 1 76 ? -6.077 9.159 21.218 1.00 96.50 76 GLN A O 1
ATOM 551 N N . VAL A 1 77 ? -7.026 8.882 19.206 1.00 96.44 77 VAL A N 1
ATOM 552 C CA . VAL A 1 77 ? -5.881 9.451 18.492 1.00 96.44 77 VAL A CA 1
ATOM 553 C C . VAL A 1 77 ? -5.721 10.942 18.766 1.00 96.44 77 VAL A C 1
ATOM 555 O O . VAL A 1 77 ? -4.592 11.398 18.907 1.00 96.44 77 VAL A O 1
ATOM 558 N N . LEU A 1 78 ? -6.820 11.699 18.878 1.00 96.75 78 LEU A N 1
ATOM 559 C CA . LEU A 1 78 ? -6.761 13.126 19.201 1.00 96.75 78 LEU A CA 1
ATOM 560 C C . LEU A 1 78 ? -6.088 13.360 20.557 1.00 96.75 78 LEU A C 1
ATOM 562 O O . LEU A 1 78 ? -5.225 14.226 20.645 1.00 96.75 78 LEU A O 1
ATOM 566 N N . SER A 1 79 ? -6.426 12.551 21.565 1.00 96.75 79 SER A N 1
ATOM 567 C CA . SER A 1 79 ? -5.783 12.611 22.881 1.00 96.75 79 SER A CA 1
ATOM 568 C C . SER A 1 79 ? -4.313 12.184 22.823 1.00 96.75 79 SER A C 1
ATOM 570 O O . SER A 1 79 ? -3.450 12.871 23.362 1.00 96.75 79 SER A O 1
ATOM 572 N N . ALA A 1 80 ? -3.996 11.100 22.108 1.00 96.75 80 ALA A N 1
ATOM 573 C CA . ALA A 1 80 ? -2.628 10.586 22.017 1.00 96.75 80 ALA A CA 1
ATOM 574 C C . ALA A 1 80 ? -1.641 11.568 21.363 1.00 96.75 80 ALA A C 1
ATOM 576 O O . ALA A 1 80 ? -0.450 11.546 21.675 1.00 96.75 80 ALA A O 1
ATOM 577 N N . VAL A 1 81 ? -2.116 12.410 20.439 1.00 96.88 81 VAL A N 1
ATOM 578 C CA . VAL A 1 81 ? -1.260 13.334 19.677 1.00 96.88 81 VAL A CA 1
ATOM 579 C C . VAL A 1 81 ? -1.378 14.797 20.109 1.00 96.88 81 VAL A C 1
ATOM 581 O O . VAL A 1 81 ? -0.703 15.654 19.536 1.00 96.88 81 VAL A O 1
ATOM 584 N N . GLU A 1 82 ? -2.198 15.093 21.119 1.00 95.69 82 GLU A N 1
ATOM 585 C CA . GLU A 1 82 ? -2.388 16.440 21.672 1.00 95.69 82 GLU A CA 1
ATOM 586 C C . GLU A 1 82 ? -1.063 17.144 22.037 1.00 95.69 82 GLU A C 1
ATOM 588 O O . GLU A 1 82 ? -0.884 18.292 21.615 1.00 95.69 82 GLU A O 1
ATOM 593 N N . PRO A 1 83 ? -0.077 16.484 22.688 1.00 95.56 83 PRO A N 1
ATOM 594 C CA . PRO A 1 83 ? 1.182 17.133 23.072 1.00 95.56 83 PRO A CA 1
ATOM 595 C C . PRO A 1 83 ? 2.023 17.656 21.899 1.00 95.56 83 PRO A C 1
ATOM 597 O O . PRO A 1 83 ? 2.919 18.471 22.102 1.00 95.56 83 PRO A O 1
ATOM 600 N N . PHE A 1 84 ? 1.756 17.201 20.670 1.00 93.69 84 PHE A N 1
ATOM 601 C CA . PHE A 1 84 ? 2.504 17.603 19.473 1.00 93.69 84 PHE A CA 1
ATOM 602 C C . PHE A 1 84 ? 1.910 18.832 18.773 1.00 93.69 84 PHE A C 1
ATOM 604 O O . PHE A 1 84 ? 2.427 19.246 17.736 1.00 93.69 84 PHE A O 1
ATOM 611 N N . GLY A 1 85 ? 0.821 19.410 19.299 1.00 90.69 85 GLY A N 1
ATOM 612 C CA . GLY A 1 85 ? 0.255 20.670 18.804 1.00 90.69 85 GLY A CA 1
ATOM 613 C C . GLY A 1 85 ? -0.236 20.621 17.353 1.00 90.69 85 GLY A C 1
ATOM 614 O O . GLY A 1 85 ? -0.315 21.651 16.681 1.00 90.69 85 GLY A O 1
ATOM 615 N N . LEU A 1 86 ? -0.543 19.429 16.833 1.00 92.31 86 LEU A N 1
ATOM 616 C CA . LEU A 1 86 ? -1.033 19.268 15.469 1.00 92.31 86 LEU A CA 1
ATOM 617 C C . LEU A 1 86 ? -2.450 19.840 15.325 1.00 92.31 86 LEU A C 1
ATOM 619 O O . LEU A 1 86 ? -3.316 19.652 16.178 1.00 92.31 86 LEU A O 1
ATOM 623 N N . GLY A 1 87 ? -2.726 20.479 14.186 1.00 93.38 87 GLY A N 1
ATOM 624 C CA . GLY A 1 87 ? -4.091 20.878 13.846 1.00 93.38 87 GLY A CA 1
ATOM 625 C C . GLY A 1 87 ? -5.017 19.662 13.723 1.00 93.38 87 GLY A C 1
ATOM 626 O O . GLY A 1 87 ? -4.605 18.615 13.226 1.00 93.38 87 GLY A O 1
ATOM 627 N N . HIS A 1 88 ? -6.294 19.820 14.085 1.00 93.31 88 HIS A N 1
ATOM 628 C CA . HIS A 1 88 ? -7.291 18.737 14.167 1.00 93.31 88 HIS A CA 1
ATOM 629 C C . HIS A 1 88 ? -7.294 17.775 12.960 1.00 93.31 88 HIS A C 1
ATOM 631 O O . HIS A 1 88 ? -7.324 16.554 13.111 1.00 93.31 88 HIS A O 1
ATOM 637 N N . LYS A 1 89 ? -7.204 18.308 11.732 1.00 93.69 89 LYS A N 1
ATOM 638 C CA . LYS A 1 89 ? -7.149 17.498 10.501 1.00 93.69 89 LYS A CA 1
ATOM 639 C C . LYS A 1 89 ? -5.890 16.625 10.419 1.00 93.69 89 LYS A C 1
ATOM 641 O O . LYS A 1 89 ? -5.966 15.507 9.919 1.00 93.69 89 LYS A O 1
ATOM 646 N N . SER A 1 90 ? -4.745 17.136 10.861 1.00 92.81 90 SER A N 1
ATOM 647 C CA . SER A 1 90 ? -3.479 16.397 10.891 1.00 92.81 90 SER A CA 1
ATOM 648 C C . SER A 1 90 ? -3.484 15.341 11.993 1.00 92.81 90 SER A C 1
ATOM 650 O O . SER A 1 90 ? -3.064 14.216 11.743 1.00 92.81 90 SER A O 1
ATOM 652 N N . SER A 1 91 ? -4.053 15.655 13.156 1.00 95.06 91 SER A N 1
ATOM 653 C CA . SER A 1 91 ? -4.225 14.700 14.254 1.00 95.06 91 SER A CA 1
ATOM 654 C C . SER A 1 91 ? -5.092 13.508 13.837 1.00 95.06 91 SER A C 1
ATOM 656 O O . SER A 1 91 ? -4.672 12.360 13.963 1.00 95.06 91 SER A O 1
ATOM 658 N N . LEU A 1 92 ? -6.243 13.758 13.198 1.00 95.19 92 LEU A N 1
ATOM 659 C CA . LEU A 1 92 ? -7.117 12.689 12.695 1.00 95.19 92 LEU A CA 1
ATOM 660 C C . LEU A 1 92 ? -6.482 11.825 11.593 1.00 95.19 92 LEU A C 1
ATOM 662 O O . LEU A 1 92 ? -6.904 10.687 11.397 1.00 95.19 92 LEU A O 1
ATOM 666 N N . ARG A 1 93 ? -5.458 12.308 10.874 1.00 94.19 93 ARG A N 1
ATOM 667 C CA . ARG A 1 93 ? -4.718 11.478 9.901 1.00 94.19 93 ARG A CA 1
ATOM 668 C C . ARG A 1 93 ? -3.885 10.386 10.571 1.00 94.19 93 ARG A C 1
ATOM 670 O O . ARG A 1 93 ? -3.579 9.394 9.915 1.00 94.19 93 ARG A O 1
ATOM 677 N N . CYS A 1 94 ? -3.575 10.527 11.858 1.00 96.31 94 CYS A N 1
ATOM 678 C CA . CYS A 1 94 ? -2.828 9.525 12.614 1.00 96.31 94 CYS A CA 1
ATOM 679 C C . CYS A 1 94 ? -3.698 8.317 13.012 1.00 96.31 94 CYS A C 1
ATOM 681 O O . CYS A 1 94 ? -3.165 7.319 13.491 1.00 96.31 94 CYS A O 1
ATOM 683 N N . LYS A 1 95 ? -5.026 8.356 12.797 1.00 95.75 95 LYS A N 1
ATOM 684 C CA . LYS A 1 95 ? -5.948 7.289 13.232 1.00 95.75 95 LYS A CA 1
ATOM 685 C C . LYS A 1 95 ? -5.627 5.916 12.638 1.00 95.75 95 LYS A C 1
ATOM 687 O O . LYS A 1 95 ? -5.771 4.903 13.312 1.00 95.75 95 LYS A O 1
ATOM 692 N N . ASN A 1 96 ? -5.117 5.887 11.405 1.00 96.00 96 ASN A N 1
ATOM 693 C CA . ASN A 1 96 ? -4.682 4.647 10.761 1.00 96.00 96 ASN A CA 1
ATOM 694 C C . ASN A 1 96 ? -3.470 4.035 11.477 1.00 96.00 96 ASN A C 1
ATOM 696 O O . ASN A 1 96 ? -3.372 2.818 11.578 1.00 96.00 96 ASN A O 1
ATOM 700 N N . ILE A 1 97 ? -2.561 4.873 11.985 1.00 97.56 97 ILE A N 1
ATOM 701 C CA . ILE A 1 97 ? -1.384 4.424 12.734 1.00 97.56 97 ILE A CA 1
ATOM 702 C C . ILE A 1 97 ? -1.770 3.988 14.151 1.00 97.56 97 ILE A C 1
ATOM 704 O O . ILE A 1 97 ? -1.241 2.997 14.643 1.00 97.56 97 ILE A O 1
ATOM 708 N N . TRP A 1 98 ? -2.751 4.649 14.770 1.00 98.06 98 TRP A N 1
ATOM 709 C CA . TRP A 1 98 ? -3.348 4.163 16.015 1.00 98.06 98 TRP A CA 1
ATOM 710 C C . TRP A 1 98 ? -3.954 2.764 15.835 1.00 98.06 98 TRP A C 1
ATOM 712 O O . TRP A 1 98 ? -3.615 1.840 16.569 1.00 98.06 98 TRP A O 1
ATOM 722 N N . ALA A 1 99 ? -4.778 2.572 14.800 1.00 97.12 99 ALA A N 1
ATOM 723 C CA . ALA A 1 99 ? -5.364 1.268 14.497 1.00 97.12 99 ALA A CA 1
ATOM 724 C C . ALA A 1 99 ? -4.293 0.212 14.179 1.00 97.12 99 ALA A C 1
ATOM 726 O O . ALA A 1 99 ? -4.403 -0.924 14.632 1.00 97.12 99 ALA A O 1
ATOM 727 N N . LEU A 1 100 ? -3.228 0.591 13.462 1.00 97.25 100 LEU A N 1
ATOM 728 C CA . LEU A 1 100 ? -2.077 -0.279 13.228 1.00 97.25 100 LEU A CA 1
ATOM 729 C C . LEU A 1 100 ? -1.440 -0.730 14.548 1.00 97.25 100 LEU A C 1
ATOM 731 O O . LEU A 1 100 ? -1.153 -1.909 14.691 1.00 97.25 100 LEU A O 1
ATOM 735 N N . GLY A 1 101 ? -1.276 0.166 15.524 1.00 97.12 101 GLY A N 1
ATOM 736 C CA . GLY A 1 101 ? -0.744 -0.174 16.846 1.00 97.12 101 GLY A CA 1
ATOM 737 C C . GLY A 1 101 ? -1.563 -1.252 17.555 1.00 97.12 101 GLY A C 1
ATOM 738 O O . GLY A 1 101 ? -0.997 -2.220 18.061 1.00 97.12 101 GLY A O 1
ATOM 739 N N . LEU A 1 102 ? -2.892 -1.126 17.520 1.00 95.75 102 LEU A N 1
ATOM 740 C CA . LEU A 1 102 ? -3.807 -2.123 18.082 1.00 95.75 102 LEU A CA 1
ATOM 741 C C . LEU A 1 102 ? -3.713 -3.472 17.352 1.00 95.75 102 LEU A C 1
ATOM 743 O O . LEU A 1 102 ? -3.680 -4.524 17.983 1.00 95.75 102 LEU A O 1
ATOM 747 N N . VAL A 1 103 ? -3.634 -3.451 16.020 1.00 94.81 103 VAL A N 1
ATOM 748 C CA . VAL A 1 103 ? -3.474 -4.665 15.202 1.00 94.81 103 VAL A CA 1
ATOM 749 C C . VAL A 1 103 ? -2.119 -5.333 15.454 1.00 94.81 103 VAL A C 1
ATOM 751 O O . VAL A 1 103 ? -2.034 -6.558 15.486 1.00 94.81 103 VAL A O 1
ATOM 754 N N . MET A 1 104 ? -1.055 -4.556 15.662 1.00 94.88 104 MET A N 1
ATOM 755 C CA . MET A 1 104 ? 0.266 -5.093 15.993 1.00 94.88 104 MET A CA 1
ATOM 756 C C . MET A 1 104 ? 0.257 -5.807 17.343 1.00 94.88 104 MET A C 1
ATOM 758 O O . MET A 1 104 ? 0.793 -6.908 17.428 1.00 94.88 104 MET A O 1
ATOM 762 N N . TRP A 1 105 ? -0.420 -5.244 18.348 1.00 93.94 105 TRP A N 1
ATOM 763 C CA . TRP A 1 105 ? -0.660 -5.932 19.618 1.00 93.94 105 TRP A CA 1
ATOM 764 C C . TRP A 1 105 ? -1.471 -7.221 19.418 1.00 93.94 105 TRP A C 1
ATOM 766 O O . TRP A 1 105 ? -1.059 -8.289 19.867 1.00 93.94 105 TRP A O 1
ATOM 776 N N . LEU A 1 106 ? -2.572 -7.151 18.656 1.00 92.06 106 LEU A N 1
ATOM 777 C CA . LEU A 1 106 ? -3.438 -8.304 18.386 1.00 92.06 106 LEU A CA 1
ATOM 778 C C . LEU A 1 106 ? -2.664 -9.475 17.769 1.00 92.06 106 LEU A C 1
ATOM 780 O O . LEU A 1 106 ? -3.017 -10.622 18.014 1.00 92.06 106 LEU A O 1
ATOM 784 N N . PHE A 1 107 ? -1.617 -9.203 16.989 1.00 90.75 107 PHE A N 1
ATOM 785 C CA . PHE A 1 107 ? -0.828 -10.221 16.297 1.00 90.75 107 PHE A CA 1
ATOM 786 C C . PHE A 1 107 ? 0.571 -10.477 16.883 1.00 90.75 107 PHE A C 1
ATOM 788 O O . PHE A 1 107 ? 1.388 -11.123 16.218 1.00 90.75 107 PHE A O 1
ATOM 795 N N . ASP A 1 108 ? 0.855 -9.987 18.097 1.00 89.88 108 ASP A N 1
ATOM 796 C CA . ASP A 1 108 ? 2.162 -10.111 18.770 1.00 89.88 108 ASP A CA 1
ATOM 797 C C . ASP A 1 108 ? 3.329 -9.643 17.872 1.00 89.88 108 ASP A C 1
ATOM 799 O O . ASP A 1 108 ? 4.291 -10.372 17.602 1.00 89.88 108 ASP A O 1
ATOM 803 N N . ARG A 1 109 ? 3.196 -8.440 17.292 1.00 90.69 109 ARG A N 1
ATOM 804 C CA . ARG A 1 109 ? 4.169 -7.855 16.358 1.00 90.69 109 ARG A CA 1
ATOM 805 C C . ARG A 1 109 ? 4.963 -6.722 16.994 1.00 90.69 109 ARG A C 1
ATOM 807 O O . ARG A 1 109 ? 4.402 -5.792 17.564 1.00 90.69 109 ARG A O 1
ATOM 814 N N . ASP A 1 110 ? 6.274 -6.769 16.781 1.00 91.56 110 ASP A N 1
ATOM 815 C CA . ASP A 1 110 ? 7.207 -5.730 17.207 1.00 91.56 110 ASP A CA 1
ATOM 816 C C . ASP A 1 110 ? 6.975 -4.408 16.456 1.00 91.56 110 ASP A C 1
ATOM 818 O O . ASP A 1 110 ? 6.837 -4.388 15.229 1.00 91.56 110 ASP A O 1
ATOM 822 N N . ARG A 1 111 ? 6.938 -3.305 17.210 1.00 95.88 111 ARG A N 1
ATOM 823 C CA . ARG A 1 111 ? 6.697 -1.937 16.731 1.00 95.88 111 ARG A CA 1
ATOM 824 C C . ARG A 1 111 ? 7.950 -1.256 16.208 1.00 95.88 111 ARG A C 1
ATOM 826 O O . ARG A 1 111 ? 7.812 -0.342 15.394 1.00 95.88 111 ARG A O 1
ATOM 833 N N . ASP A 1 112 ? 9.132 -1.684 16.635 1.00 96.62 112 ASP A N 1
ATOM 834 C CA . ASP A 1 112 ? 10.384 -0.981 16.355 1.00 96.62 112 ASP A CA 1
ATOM 835 C C . ASP A 1 112 ? 10.639 -0.776 14.849 1.00 96.62 112 ASP A C 1
ATOM 837 O O . ASP A 1 112 ? 10.917 0.360 14.450 1.00 96.62 112 ASP A O 1
ATOM 841 N N . PRO A 1 113 ? 10.423 -1.770 13.958 1.00 94.69 113 PRO A N 1
ATOM 842 C CA . PRO A 1 113 ? 10.575 -1.559 12.516 1.00 94.69 113 PRO A CA 1
ATOM 843 C C . PRO A 1 113 ? 9.636 -0.480 11.955 1.00 94.69 113 PRO A C 1
ATOM 845 O O . PRO A 1 113 ? 10.020 0.303 11.082 1.00 94.69 113 PRO A O 1
ATOM 848 N N . THR A 1 114 ? 8.403 -0.412 12.463 1.00 96.12 114 THR A N 1
ATOM 849 C CA . THR A 1 114 ? 7.419 0.604 12.064 1.00 96.12 114 THR A CA 1
ATOM 850 C C . THR A 1 114 ? 7.826 1.983 12.578 1.00 96.12 114 THR A C 1
ATOM 852 O O . THR A 1 114 ? 7.718 2.963 11.841 1.00 96.12 114 THR A O 1
ATOM 855 N N . ILE A 1 115 ? 8.326 2.069 13.814 1.00 97.69 115 ILE A N 1
ATOM 856 C CA . ILE A 1 115 ? 8.828 3.314 14.410 1.00 97.69 115 ILE A CA 1
ATOM 857 C C . ILE A 1 115 ? 9.993 3.866 13.586 1.00 97.69 115 ILE A C 1
ATOM 859 O O . ILE A 1 115 ? 9.969 5.039 13.209 1.00 97.69 115 ILE A O 1
ATOM 863 N N . GLU A 1 116 ? 10.972 3.030 13.241 1.00 96.94 116 GLU A N 1
ATOM 864 C CA . GLU A 1 116 ? 12.109 3.449 12.418 1.00 96.94 116 GLU A CA 1
ATOM 865 C C . GLU A 1 116 ? 11.667 3.869 11.011 1.00 96.94 116 GLU A C 1
ATOM 867 O O . GLU A 1 116 ? 12.062 4.932 10.531 1.00 96.94 116 GLU A O 1
ATOM 872 N N . SER A 1 117 ? 10.745 3.127 10.386 1.00 95.56 117 SER A N 1
ATOM 873 C CA . SER A 1 117 ? 10.169 3.514 9.091 1.00 95.56 117 SER A CA 1
ATOM 874 C C . SER A 1 117 ? 9.474 4.883 9.139 1.00 95.56 117 SER A C 1
ATOM 876 O O . SER A 1 117 ? 9.639 5.696 8.225 1.00 95.56 117 SER A O 1
ATOM 878 N N . LEU A 1 118 ? 8.733 5.181 10.214 1.00 96.44 118 LEU A N 1
ATOM 879 C CA . LEU A 1 118 ? 8.092 6.484 10.414 1.00 96.44 118 LEU A CA 1
ATOM 880 C C . LEU A 1 118 ? 9.121 7.608 10.576 1.00 96.44 118 LEU A C 1
ATOM 882 O O . LEU A 1 118 ? 8.951 8.666 9.964 1.00 96.44 118 LEU A O 1
ATOM 886 N N . LYS A 1 119 ? 10.198 7.378 11.339 1.00 96.75 119 LYS A N 1
ATOM 887 C CA . LYS A 1 119 ? 11.301 8.340 11.485 1.00 96.75 119 LYS A CA 1
ATOM 888 C C . LYS A 1 119 ? 11.976 8.620 10.147 1.00 96.75 119 LYS A C 1
ATOM 890 O O . LYS A 1 119 ? 12.169 9.782 9.807 1.00 96.75 119 LYS A O 1
ATOM 895 N N . THR A 1 120 ? 12.274 7.588 9.356 1.00 96.94 120 THR A N 1
ATOM 896 C CA . THR A 1 120 ? 12.875 7.758 8.025 1.00 96.94 120 THR A CA 1
ATOM 897 C C . THR A 1 120 ? 11.935 8.507 7.081 1.00 96.94 120 THR A C 1
ATOM 899 O O . THR A 1 120 ? 12.339 9.471 6.434 1.00 96.94 120 THR A O 1
ATOM 902 N N . LYS A 1 121 ? 10.657 8.110 7.022 1.00 94.88 121 LYS A N 1
ATOM 903 C CA . LYS A 1 121 ? 9.661 8.704 6.118 1.00 94.88 121 LYS A CA 1
ATOM 904 C C . LYS A 1 121 ? 9.415 10.187 6.397 1.00 94.88 121 LYS A C 1
ATOM 906 O O . LYS A 1 121 ? 9.189 10.959 5.466 1.00 94.88 121 LYS A O 1
ATOM 911 N N . PHE A 1 122 ? 9.435 10.580 7.667 1.00 95.25 122 PHE A N 1
ATOM 912 C CA . PHE A 1 122 ? 9.178 11.948 8.109 1.00 95.25 122 PHE A CA 1
ATOM 913 C C . PHE A 1 122 ? 10.427 12.615 8.695 1.00 95.25 122 PHE A C 1
ATOM 915 O O . PHE A 1 122 ? 10.301 13.502 9.533 1.00 95.25 122 PHE A O 1
ATOM 922 N N . ALA A 1 123 ? 11.625 12.250 8.224 1.00 95.62 123 ALA A N 1
ATOM 923 C CA . ALA A 1 123 ? 12.887 12.807 8.723 1.00 95.62 123 ALA A CA 1
ATOM 924 C C . ALA A 1 123 ? 12.927 14.347 8.662 1.00 95.62 123 ALA A C 1
ATOM 926 O O . ALA A 1 123 ? 13.446 14.999 9.561 1.00 95.62 123 ALA A O 1
ATOM 927 N N . ASN A 1 124 ? 12.292 14.934 7.643 1.00 96.25 124 ASN A N 1
ATOM 928 C CA . ASN A 1 124 ? 12.199 16.387 7.462 1.00 96.25 124 ASN A CA 1
ATOM 929 C C . ASN A 1 124 ? 11.061 17.050 8.270 1.00 96.25 124 ASN A C 1
ATOM 931 O O . ASN A 1 124 ? 10.874 18.259 8.161 1.00 96.25 124 ASN A O 1
ATOM 935 N N . LYS A 1 125 ? 10.249 16.270 8.999 1.00 95.00 125 LYS A N 1
ATOM 936 C CA . LYS A 1 125 ? 9.072 16.706 9.778 1.00 95.00 125 LYS A CA 1
ATOM 937 C C . LYS A 1 125 ? 8.946 15.883 11.073 1.00 95.00 125 LYS A C 1
ATOM 939 O O . LYS A 1 125 ? 8.015 15.074 11.201 1.00 95.00 125 LYS A O 1
ATOM 944 N N . PRO A 1 126 ? 9.896 16.026 12.014 1.00 94.38 126 PRO A N 1
ATOM 945 C CA . PRO A 1 126 ? 9.974 15.196 13.217 1.00 94.38 126 PRO A CA 1
ATOM 946 C C . PRO A 1 126 ? 8.716 15.277 14.094 1.00 94.38 126 PRO A C 1
ATOM 948 O O . PRO A 1 126 ? 8.343 14.292 14.721 1.00 94.38 126 PRO A O 1
ATOM 951 N N . GLU A 1 127 ? 8.009 16.404 14.100 1.00 93.81 127 GLU A N 1
ATOM 952 C CA . GLU A 1 127 ? 6.730 16.580 14.789 1.00 93.81 127 GLU A CA 1
ATOM 953 C C . GLU A 1 127 ? 5.644 15.633 14.256 1.00 93.81 127 GLU A C 1
ATOM 955 O O . GLU A 1 127 ? 4.903 15.028 15.032 1.00 93.81 127 GLU A O 1
ATOM 960 N N . ILE A 1 128 ? 5.599 15.420 12.936 1.00 94.56 128 ILE A N 1
ATOM 961 C CA . ILE A 1 128 ? 4.678 14.462 12.312 1.00 94.56 128 ILE A CA 1
ATOM 962 C C . ILE A 1 128 ? 5.127 13.032 12.614 1.00 94.56 128 ILE A C 1
ATOM 964 O O . ILE A 1 128 ? 4.281 12.181 12.896 1.00 94.56 128 ILE A O 1
ATOM 968 N N . ALA A 1 129 ? 6.435 12.761 12.577 1.00 96.50 129 ALA A N 1
ATOM 969 C CA . ALA A 1 129 ? 6.979 11.451 12.930 1.00 96.50 129 ALA A CA 1
ATOM 970 C C . ALA A 1 129 ? 6.574 11.063 14.360 1.00 96.50 129 ALA A C 1
ATOM 972 O O . ALA A 1 129 ? 5.952 10.022 14.573 1.00 96.50 129 ALA A O 1
ATOM 973 N N . ASN A 1 130 ? 6.848 11.947 15.321 1.00 97.12 130 ASN A N 1
ATOM 974 C CA . ASN A 1 130 ? 6.598 11.720 16.738 1.00 97.12 130 ASN A CA 1
ATOM 975 C C . ASN A 1 130 ? 5.104 11.584 17.053 1.00 97.12 130 ASN A C 1
ATOM 977 O O . ASN A 1 130 ? 4.734 10.700 17.819 1.00 97.12 130 ASN A O 1
ATOM 981 N N . ALA A 1 131 ? 4.235 12.369 16.409 1.00 97.75 131 ALA A N 1
ATOM 982 C CA . ALA A 1 131 ? 2.790 12.210 16.560 1.00 97.75 131 ALA A CA 1
ATOM 983 C C . ALA A 1 131 ? 2.285 10.850 16.048 1.00 97.75 131 ALA A C 1
ATOM 985 O O . ALA A 1 131 ? 1.465 10.206 16.701 1.00 97.75 131 ALA A O 1
ATOM 986 N N . ASN A 1 132 ? 2.791 10.367 14.906 1.00 97.88 132 ASN A N 1
ATOM 987 C CA . ASN A 1 132 ? 2.429 9.035 14.414 1.00 97.88 132 ASN A CA 1
ATOM 988 C C . ASN A 1 132 ? 2.974 7.930 15.332 1.00 97.88 132 ASN A C 1
ATOM 990 O O . ASN A 1 132 ? 2.264 6.967 15.602 1.00 97.88 132 ASN A O 1
ATOM 994 N N . ILE A 1 133 ? 4.192 8.073 15.861 1.00 98.31 133 ILE A N 1
ATOM 995 C CA . ILE A 1 133 ? 4.764 7.125 16.831 1.00 98.31 133 ILE A CA 1
ATOM 996 C C . ILE A 1 133 ? 3.936 7.101 18.124 1.00 98.31 133 ILE A C 1
ATOM 998 O O . ILE A 1 133 ? 3.632 6.028 18.639 1.00 98.31 133 ILE A O 1
ATOM 1002 N N . ALA A 1 134 ? 3.513 8.262 18.627 1.00 98.19 134 ALA A N 1
ATOM 1003 C CA . ALA A 1 134 ? 2.639 8.346 19.792 1.00 98.19 134 ALA A CA 1
ATOM 1004 C C . ALA A 1 134 ? 1.285 7.671 19.537 1.00 98.19 134 ALA A C 1
ATOM 1006 O O . ALA A 1 134 ? 0.830 6.886 20.366 1.00 98.19 134 ALA A O 1
ATOM 1007 N N . ALA A 1 135 ? 0.683 7.895 18.365 1.00 98.19 135 ALA A N 1
ATOM 1008 C CA . ALA A 1 135 ? -0.537 7.205 17.957 1.00 98.19 135 ALA A CA 1
ATOM 1009 C C . ALA A 1 135 ? -0.345 5.677 17.902 1.00 98.19 135 ALA A C 1
ATOM 1011 O O . ALA A 1 135 ? -1.168 4.948 18.451 1.00 98.19 135 ALA A O 1
ATOM 1012 N N . LEU A 1 136 ? 0.754 5.196 17.304 1.00 98.44 136 LEU A N 1
ATOM 1013 C CA . LEU A 1 136 ? 1.102 3.769 17.236 1.00 98.44 136 LEU A CA 1
ATOM 1014 C C . LEU A 1 136 ? 1.199 3.158 18.638 1.00 98.44 136 LEU A C 1
ATOM 1016 O O . LEU A 1 136 ? 0.625 2.105 18.919 1.00 98.44 136 LEU A O 1
ATOM 1020 N N . ASN A 1 137 ? 1.920 3.838 19.528 1.00 97.81 137 ASN A N 1
ATOM 1021 C CA . ASN A 1 137 ? 2.139 3.372 20.888 1.00 97.81 137 ASN A CA 1
ATOM 1022 C C . ASN A 1 137 ? 0.850 3.375 21.708 1.00 97.81 137 ASN A C 1
ATOM 1024 O O . ASN A 1 137 ? 0.612 2.416 22.436 1.00 97.81 137 ASN A O 1
ATOM 1028 N N . ALA A 1 138 ? 0.005 4.395 21.548 1.00 97.56 138 ALA A N 1
ATOM 1029 C CA . ALA A 1 138 ? -1.293 4.475 22.206 1.00 97.56 138 ALA A CA 1
ATOM 1030 C C . ALA A 1 138 ? -2.241 3.357 21.748 1.00 97.56 138 ALA A C 1
ATOM 1032 O O . ALA A 1 138 ? -2.895 2.741 22.583 1.00 97.56 138 ALA A O 1
ATOM 1033 N N . GLY A 1 139 ? -2.282 3.047 20.448 1.00 96.94 139 GLY A N 1
ATOM 1034 C CA . GLY A 1 139 ? -3.092 1.942 19.929 1.00 96.94 139 GLY A CA 1
ATOM 1035 C C . GLY A 1 139 ? -2.647 0.578 20.452 1.00 96.94 139 GLY A C 1
ATOM 1036 O O . GLY A 1 139 ? -3.476 -0.245 20.829 1.00 96.94 139 GLY A O 1
ATOM 1037 N N . HIS A 1 140 ? -1.336 0.353 20.548 1.00 96.56 140 HIS A N 1
ATOM 1038 C CA . HIS A 1 140 ? -0.801 -0.871 21.147 1.00 96.56 140 HIS A CA 1
ATOM 1039 C C . HIS A 1 140 ? -1.078 -0.943 22.656 1.00 96.56 140 HIS A C 1
ATOM 1041 O O . HIS A 1 140 ? -1.481 -1.983 23.163 1.00 96.56 140 HIS A O 1
ATOM 1047 N N . ALA A 1 141 ? -0.881 0.161 23.384 1.00 95.44 141 ALA A N 1
ATOM 1048 C CA . ALA A 1 141 ? -1.155 0.231 24.820 1.00 95.44 141 ALA A CA 1
ATOM 1049 C C . ALA A 1 141 ? -2.645 0.028 25.137 1.00 95.44 141 ALA A C 1
ATOM 1051 O O . ALA A 1 141 ? -2.977 -0.546 26.172 1.00 95.44 141 ALA A O 1
ATOM 1052 N N . TYR A 1 142 ? -3.540 0.451 24.240 1.00 94.19 142 TYR A N 1
ATOM 1053 C CA . TYR A 1 142 ? -4.963 0.147 24.350 1.00 94.19 142 TYR A CA 1
ATOM 1054 C C . TYR A 1 142 ? -5.208 -1.365 24.357 1.00 94.19 142 TYR A C 1
ATOM 1056 O O . TYR A 1 142 ? -5.948 -1.842 25.203 1.00 94.19 142 TYR A O 1
ATOM 1064 N N . GLY A 1 143 ? -4.549 -2.124 23.476 1.00 90.06 143 GLY A N 1
ATOM 1065 C CA . GLY A 1 143 ? -4.645 -3.586 23.473 1.00 90.06 143 GLY A CA 1
ATOM 1066 C C . GLY A 1 143 ? -4.212 -4.222 24.799 1.00 90.06 143 GLY A C 1
ATOM 1067 O O . GLY A 1 143 ? -4.913 -5.080 25.319 1.00 90.06 143 GLY A O 1
ATOM 1068 N N . GLU A 1 144 ? -3.111 -3.747 25.387 1.00 86.56 144 GLU A N 1
ATOM 1069 C CA . GLU A 1 144 ? -2.589 -4.248 26.673 1.00 86.56 144 GLU A CA 1
ATOM 1070 C C . GLU A 1 144 ? -3.515 -3.979 27.868 1.00 86.56 144 GLU A C 1
ATOM 1072 O O . GLU A 1 144 ? -3.527 -4.737 28.834 1.00 86.56 144 GLU A O 1
ATOM 1077 N N . THR A 1 145 ? -4.243 -2.861 27.841 1.00 87.00 145 THR A N 1
ATOM 1078 C CA . THR A 1 145 ? -4.956 -2.335 29.019 1.00 87.00 145 THR A CA 1
ATOM 1079 C C . THR A 1 145 ? -6.471 -2.458 28.929 1.00 87.00 145 THR A C 1
ATOM 1081 O O . THR A 1 145 ? -7.144 -2.386 29.955 1.00 87.00 145 THR A O 1
ATOM 1084 N N . ALA A 1 146 ? -7.028 -2.620 27.729 1.00 82.06 146 ALA A N 1
ATOM 1085 C CA . ALA A 1 146 ? -8.463 -2.729 27.542 1.00 82.06 146 ALA A CA 1
ATOM 1086 C C . ALA A 1 146 ? -8.962 -4.128 27.915 1.00 82.06 146 ALA A C 1
ATOM 1088 O O . ALA A 1 146 ? -8.424 -5.144 27.476 1.00 82.06 146 ALA A O 1
ATOM 1089 N N . GLU A 1 147 ? -10.070 -4.179 28.651 1.00 75.62 147 GLU A N 1
ATOM 1090 C CA . GLU A 1 147 ? -10.862 -5.399 28.784 1.00 75.62 147 GLU A CA 1
ATOM 1091 C C . GLU A 1 147 ? -11.583 -5.660 27.458 1.00 75.62 147 GLU A C 1
ATOM 1093 O O . GLU A 1 147 ? -12.652 -5.111 27.178 1.00 75.62 147 GLU A O 1
ATOM 1098 N N . LEU A 1 148 ? -10.954 -6.449 26.587 1.00 79.62 148 LEU A N 1
ATOM 1099 C CA . LEU A 1 148 ? -11.533 -6.764 25.287 1.00 79.62 148 LEU A CA 1
ATOM 1100 C C . LEU A 1 148 ? -12.692 -7.766 25.418 1.00 79.62 148 LEU A C 1
ATOM 1102 O O . LEU A 1 148 ? -12.650 -8.658 26.270 1.00 79.62 148 LEU A O 1
ATOM 1106 N N . PRO A 1 149 ? -13.716 -7.662 24.548 1.00 75.25 149 PRO A N 1
ATOM 1107 C CA . PRO A 1 149 ? -14.797 -8.636 24.480 1.00 75.25 149 PRO A CA 1
ATOM 1108 C C . PRO A 1 149 ? -14.297 -10.080 24.368 1.00 75.25 149 PRO A C 1
ATOM 1110 O O . PRO A 1 149 ? -13.256 -10.367 23.767 1.00 75.25 149 PRO A O 1
ATOM 1113 N N . THR A 1 150 ? -15.082 -11.010 24.910 1.00 70.81 150 THR A N 1
ATOM 1114 C CA . THR A 1 150 ? -14.747 -12.435 24.950 1.00 70.81 150 THR A CA 1
ATOM 1115 C C . THR A 1 150 ? -14.400 -12.967 23.558 1.00 70.81 150 THR A C 1
ATOM 1117 O O . THR A 1 150 ? -15.127 -12.758 22.588 1.00 70.81 150 THR A O 1
ATOM 1120 N N . GLY A 1 151 ? -13.274 -13.675 23.456 1.00 70.00 151 GLY A N 1
ATOM 1121 C CA . GLY A 1 151 ? -12.795 -14.230 22.190 1.00 70.00 151 GLY A CA 1
ATOM 1122 C C . GLY A 1 151 ? -11.916 -13.287 21.365 1.00 70.00 151 GLY A C 1
ATOM 1123 O O . GLY A 1 151 ? -11.471 -13.702 20.298 1.00 70.00 151 GLY A O 1
ATOM 1124 N N . ILE A 1 152 ? -11.619 -12.073 21.835 1.00 75.62 152 ILE A N 1
ATOM 1125 C CA . ILE A 1 152 ? -10.572 -11.214 21.268 1.00 75.62 152 ILE A CA 1
ATOM 1126 C C . ILE A 1 152 ? -9.341 -11.323 22.167 1.00 75.62 152 ILE A C 1
ATOM 1128 O O . ILE A 1 152 ? -9.328 -10.837 23.292 1.00 75.62 152 ILE A O 1
ATOM 1132 N N . HIS A 1 153 ? -8.318 -12.011 21.680 1.00 71.31 153 HIS A N 1
ATOM 1133 C CA . HIS A 1 153 ? -7.060 -12.233 22.383 1.00 71.31 153 HIS A CA 1
ATOM 1134 C C . HIS A 1 153 ? -5.905 -12.150 21.394 1.00 71.31 153 HIS A C 1
ATOM 1136 O O . HIS A 1 153 ? -6.108 -12.267 20.183 1.00 71.31 153 HIS A O 1
ATOM 1142 N N . VAL A 1 154 ? -4.696 -11.968 21.923 1.00 73.25 154 VAL A N 1
ATOM 1143 C CA . VAL A 1 154 ? -3.472 -11.962 21.125 1.00 73.25 154 VAL A CA 1
ATOM 1144 C C . VAL A 1 154 ? -3.375 -13.267 20.332 1.00 73.25 154 VAL A C 1
ATOM 1146 O O . VAL A 1 154 ? -3.310 -14.361 20.894 1.00 73.25 154 VAL A O 1
ATOM 1149 N N . TYR A 1 155 ? -3.364 -13.146 19.009 1.00 76.69 155 TYR A N 1
ATOM 1150 C CA . TYR A 1 155 ? -3.126 -14.225 18.070 1.00 76.69 155 TYR A CA 1
ATOM 1151 C C . TYR A 1 155 ? -1.669 -14.188 17.620 1.00 76.69 155 TYR A C 1
ATOM 1153 O O . TYR A 1 155 ? -1.280 -13.444 16.719 1.00 76.69 155 TYR A O 1
ATOM 1161 N N . LYS A 1 156 ? -0.832 -15.019 18.239 1.00 73.44 156 LYS A N 1
ATOM 1162 C CA . LYS A 1 156 ? 0.579 -15.098 17.869 1.00 73.44 156 LYS A CA 1
ATOM 1163 C C . LYS A 1 156 ? 0.728 -15.755 16.501 1.00 73.44 156 LYS A C 1
ATOM 1165 O O . LYS A 1 156 ? 0.591 -16.969 16.371 1.00 73.44 156 LYS A O 1
ATOM 1170 N N . VAL A 1 157 ? 1.061 -14.964 15.483 1.00 73.38 157 VAL A N 1
ATOM 1171 C CA . VAL A 1 157 ? 1.367 -15.504 14.155 1.00 73.38 157 VAL A CA 1
ATOM 1172 C C . VAL A 1 157 ? 2.756 -16.152 14.200 1.00 73.38 157 VAL A C 1
ATOM 1174 O O . VAL A 1 157 ? 3.745 -15.437 14.409 1.00 73.38 157 VAL A O 1
ATOM 1177 N N . PRO A 1 158 ? 2.878 -17.477 13.994 1.00 73.56 158 PRO A N 1
ATOM 1178 C CA . PRO A 1 158 ? 4.176 -18.135 14.012 1.00 73.56 158 PRO A CA 1
ATOM 1179 C C . PRO A 1 158 ? 5.099 -17.543 12.944 1.00 73.56 158 PRO A C 1
ATOM 1181 O O . PRO A 1 158 ? 4.662 -17.165 11.854 1.00 73.56 158 PRO A O 1
ATOM 1184 N N . LYS A 1 159 ? 6.394 -17.447 13.265 1.00 73.62 159 LYS A N 1
ATOM 1185 C CA . LYS A 1 159 ? 7.406 -17.016 12.294 1.00 73.62 159 LYS A CA 1
ATOM 1186 C C . LYS A 1 159 ? 7.446 -18.021 11.143 1.00 73.62 159 LYS A C 1
ATOM 1188 O O . LYS A 1 159 ? 7.500 -19.227 11.385 1.00 73.62 159 LYS A O 1
ATOM 1193 N N . ALA A 1 160 ? 7.448 -17.523 9.910 1.00 76.56 160 ALA A N 1
ATOM 1194 C CA . ALA A 1 160 ? 7.669 -18.365 8.745 1.00 76.56 160 ALA A CA 1
ATOM 1195 C C . ALA A 1 160 ? 9.080 -18.959 8.769 1.00 76.56 160 ALA A C 1
ATOM 1197 O O . ALA A 1 160 ? 10.043 -18.287 9.153 1.00 76.56 160 ALA A O 1
ATOM 1198 N N . LYS A 1 161 ? 9.202 -20.222 8.354 1.00 78.88 161 LYS A N 1
ATOM 1199 C CA . LYS A 1 161 ? 10.503 -20.858 8.126 1.00 78.88 161 LYS A CA 1
ATOM 1200 C C . LYS A 1 161 ? 11.023 -20.401 6.769 1.00 78.88 161 LYS A C 1
ATOM 1202 O O . LYS A 1 161 ? 10.775 -21.045 5.758 1.00 78.88 161 LYS A O 1
ATOM 1207 N N . VAL A 1 162 ? 11.708 -19.265 6.756 1.00 79.19 162 VAL A N 1
ATOM 1208 C CA . VAL A 1 162 ? 12.328 -18.709 5.549 1.00 79.19 162 VAL A CA 1
ATOM 1209 C C . VAL A 1 162 ? 13.805 -19.086 5.528 1.00 79.19 162 VAL A C 1
ATOM 1211 O O . VAL A 1 162 ? 14.479 -19.023 6.559 1.00 79.19 162 VAL A O 1
ATOM 1214 N N . SER A 1 163 ? 14.315 -19.481 4.365 1.00 84.75 163 SER A N 1
ATOM 1215 C CA . SER A 1 163 ? 15.740 -19.767 4.183 1.00 84.75 163 SER A CA 1
ATOM 1216 C C . SER A 1 163 ? 16.590 -18.526 4.503 1.00 84.75 163 SER A C 1
ATOM 1218 O O . SER A 1 163 ? 16.151 -17.404 4.248 1.00 84.75 163 SER A O 1
ATOM 1220 N N . PRO A 1 164 ? 17.808 -18.652 5.048 1.00 86.88 164 PRO A N 1
ATOM 1221 C CA . PRO A 1 164 ? 18.687 -17.495 5.197 1.00 86.88 164 PRO A CA 1
ATOM 1222 C C . PRO A 1 164 ? 18.970 -16.844 3.834 1.00 86.88 164 PRO A C 1
ATOM 1224 O O . PRO A 1 164 ? 19.284 -17.542 2.872 1.00 86.88 164 PRO A O 1
ATOM 1227 N N . GLY A 1 165 ? 18.856 -15.518 3.738 1.00 86.38 165 GLY A N 1
ATOM 1228 C CA . GLY A 1 165 ? 19.084 -14.802 2.483 1.00 86.38 165 GLY A CA 1
ATOM 1229 C C . GLY A 1 165 ? 18.744 -13.316 2.553 1.00 86.38 165 GLY A C 1
ATOM 1230 O O . GLY A 1 165 ? 18.194 -12.827 3.541 1.00 86.38 165 GLY A O 1
ATOM 1231 N N . THR A 1 166 ? 19.080 -12.591 1.486 1.00 88.06 166 THR A N 1
ATOM 1232 C CA . THR A 1 166 ? 18.678 -11.192 1.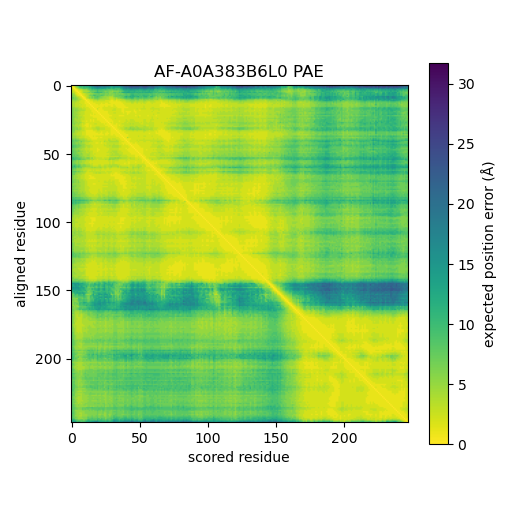307 1.00 88.06 166 THR A CA 1
ATOM 1233 C C . THR A 1 166 ? 17.332 -11.147 0.601 1.00 88.06 166 THR A C 1
ATOM 1235 O O . THR A 1 166 ? 17.228 -11.468 -0.580 1.00 88.06 166 THR A O 1
ATOM 1238 N N . TYR A 1 167 ? 16.306 -10.722 1.328 1.00 86.69 167 TYR A N 1
ATOM 1239 C CA . TYR A 1 167 ? 14.956 -10.569 0.799 1.00 86.69 167 TYR A CA 1
ATOM 1240 C C . TYR A 1 167 ? 14.710 -9.130 0.369 1.00 86.69 167 TYR A C 1
ATOM 1242 O O . TYR A 1 167 ? 15.164 -8.184 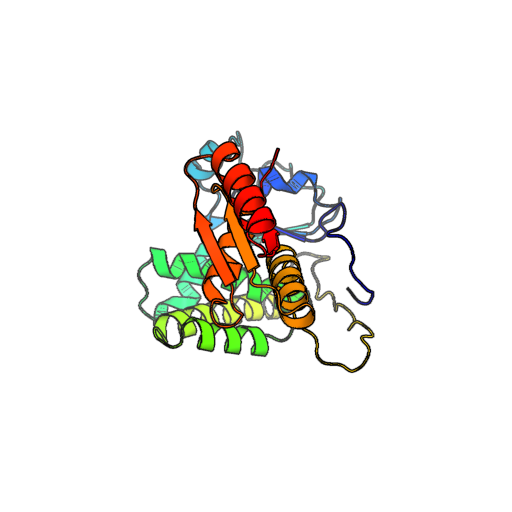1.016 1.00 86.69 167 TYR A O 1
ATOM 1250 N N . ARG A 1 168 ? 13.951 -8.961 -0.713 1.00 88.75 168 ARG A N 1
ATOM 1251 C CA . ARG A 1 168 ? 13.497 -7.651 -1.169 1.00 88.75 168 ARG A CA 1
ATOM 1252 C C . ARG A 1 168 ? 12.008 -7.699 -1.461 1.00 88.75 168 ARG A C 1
ATOM 1254 O O . ARG A 1 168 ? 11.542 -8.594 -2.154 1.00 88.75 168 ARG A O 1
ATOM 1261 N N . ASN A 1 169 ? 11.282 -6.714 -0.944 1.00 90.38 169 ASN A N 1
ATOM 1262 C CA . ASN A 1 169 ? 9.888 -6.503 -1.301 1.00 90.38 169 ASN A CA 1
ATOM 1263 C C . ASN A 1 169 ? 9.832 -5.666 -2.584 1.00 90.38 169 ASN A C 1
ATOM 1265 O O . ASN A 1 169 ? 10.380 -4.563 -2.617 1.00 90.38 169 ASN A O 1
ATOM 1269 N N . ILE A 1 170 ? 9.213 -6.205 -3.632 1.00 93.38 170 ILE A N 1
ATOM 1270 C CA . ILE A 1 170 ? 9.034 -5.538 -4.922 1.00 93.38 170 ILE A CA 1
ATOM 1271 C C . ILE A 1 170 ? 7.613 -5.764 -5.428 1.00 93.38 170 ILE A C 1
ATOM 1273 O O . ILE A 1 170 ? 6.986 -6.780 -5.138 1.00 93.38 170 ILE A O 1
ATOM 1277 N N . THR A 1 171 ? 7.111 -4.815 -6.212 1.00 94.25 171 THR A N 1
ATOM 1278 C CA . THR A 1 171 ? 5.834 -4.968 -6.918 1.00 94.25 171 THR A CA 1
ATOM 1279 C C . THR A 1 171 ? 6.041 -5.671 -8.261 1.00 94.25 171 THR A C 1
ATOM 1281 O O . THR A 1 171 ? 7.163 -5.710 -8.772 1.00 94.25 171 THR A O 1
ATOM 1284 N N . GLY A 1 172 ? 4.963 -6.165 -8.882 1.00 93.44 172 GLY A N 1
ATOM 1285 C CA . GLY A 1 172 ? 5.022 -6.708 -10.247 1.00 93.44 172 GLY A CA 1
ATOM 1286 C C . GLY A 1 172 ? 5.547 -5.691 -11.270 1.00 93.44 172 GLY A C 1
ATOM 1287 O O . GLY A 1 172 ? 6.336 -6.045 -12.139 1.00 93.44 172 GLY A O 1
ATOM 1288 N N . THR A 1 173 ? 5.199 -4.412 -11.106 1.00 95.38 173 THR A N 1
ATOM 1289 C CA . THR A 1 173 ? 5.741 -3.304 -11.905 1.00 95.38 173 THR A CA 1
ATOM 1290 C C . THR A 1 173 ? 7.259 -3.214 -11.791 1.00 95.38 173 THR A C 1
ATOM 1292 O O . THR A 1 173 ? 7.955 -3.186 -12.803 1.00 95.38 173 THR A O 1
ATOM 1295 N N . THR A 1 174 ? 7.770 -3.178 -10.558 1.00 96.19 174 THR A N 1
ATOM 1296 C CA . THR A 1 174 ? 9.207 -3.087 -10.282 1.00 96.19 174 THR A CA 1
ATOM 1297 C C . THR A 1 174 ? 9.938 -4.306 -10.843 1.00 96.19 174 THR A C 1
ATOM 1299 O O . THR A 1 174 ? 10.960 -4.157 -11.504 1.00 96.19 174 THR A O 1
ATOM 1302 N N . ALA A 1 175 ? 9.380 -5.507 -10.650 1.00 96.44 175 ALA A N 1
ATOM 1303 C CA . ALA A 1 175 ? 9.936 -6.744 -11.189 1.00 96.44 175 ALA A CA 1
ATOM 1304 C C . ALA A 1 175 ? 10.023 -6.721 -12.724 1.00 96.44 175 ALA A C 1
ATOM 1306 O O . ALA A 1 175 ? 11.073 -7.043 -13.279 1.00 96.44 175 ALA A O 1
ATOM 1307 N N . LEU A 1 176 ? 8.957 -6.293 -13.410 1.00 96.81 176 LEU A N 1
ATOM 1308 C CA . LEU A 1 176 ? 8.932 -6.192 -14.870 1.00 96.81 176 LEU A CA 1
ATOM 1309 C C . LEU A 1 176 ? 9.948 -5.166 -15.383 1.00 96.81 176 LEU A C 1
ATOM 1311 O O . LEU A 1 176 ? 10.734 -5.480 -16.273 1.00 96.81 176 LEU A O 1
ATOM 1315 N N . ALA A 1 177 ? 9.971 -3.965 -14.802 1.00 97.12 177 ALA A N 1
ATOM 1316 C CA . ALA A 1 177 ? 10.911 -2.917 -15.189 1.00 97.12 177 ALA A CA 1
ATOM 1317 C C . ALA A 1 177 ? 12.369 -3.369 -15.020 1.00 97.12 177 ALA A C 1
ATOM 1319 O O . ALA A 1 177 ? 13.181 -3.190 -15.925 1.00 97.12 177 ALA A O 1
ATOM 1320 N N . TRP A 1 178 ? 12.700 -4.008 -13.895 1.00 97.25 178 TRP A N 1
ATOM 1321 C CA . TRP A 1 178 ? 14.049 -4.524 -13.658 1.00 97.25 178 TRP A CA 1
ATOM 1322 C C . TRP A 1 178 ? 14.395 -5.694 -14.572 1.00 97.25 178 TRP A C 1
ATOM 1324 O O . TRP A 1 178 ? 15.541 -5.799 -14.991 1.00 97.25 178 TRP A O 1
ATOM 1334 N N . GLY A 1 179 ? 13.426 -6.543 -14.921 1.00 97.81 179 GLY A N 1
ATOM 1335 C CA . GLY A 1 179 ? 13.614 -7.600 -15.913 1.00 97.81 179 GLY A CA 1
ATOM 1336 C C . GLY A 1 179 ? 13.952 -7.042 -17.298 1.00 97.81 179 GLY A C 1
ATOM 1337 O O . GLY A 1 179 ? 14.885 -7.523 -17.937 1.00 97.81 179 GLY A O 1
ATOM 1338 N N . LEU A 1 180 ? 13.256 -5.985 -17.732 1.00 97.88 180 LEU A N 1
ATOM 1339 C CA . LEU A 1 180 ? 13.551 -5.287 -18.990 1.00 97.88 180 LEU A CA 1
ATOM 1340 C C . LEU A 1 180 ? 14.942 -4.644 -18.971 1.00 97.88 180 LEU A C 1
ATOM 1342 O O . LEU A 1 180 ? 15.697 -4.794 -19.930 1.00 97.88 180 LEU A O 1
ATOM 1346 N N . ILE A 1 181 ? 15.298 -3.975 -17.870 1.00 98.12 181 ILE A N 1
ATOM 1347 C CA . ILE A 1 181 ? 16.634 -3.394 -17.678 1.00 98.12 181 ILE A CA 1
ATOM 1348 C C . ILE A 1 181 ? 17.704 -4.487 -17.712 1.00 98.12 181 ILE A C 1
ATOM 1350 O O . ILE A 1 181 ? 18.691 -4.353 -18.424 1.00 98.12 181 ILE A O 1
ATOM 1354 N N . ALA A 1 182 ? 17.505 -5.592 -16.991 1.00 98.00 182 ALA A N 1
ATOM 1355 C CA . ALA A 1 182 ? 18.454 -6.698 -16.971 1.00 98.00 182 ALA A CA 1
ATOM 1356 C C . ALA A 1 182 ? 18.635 -7.313 -18.366 1.00 98.00 182 ALA A C 1
ATOM 1358 O O . ALA A 1 182 ? 19.762 -7.576 -18.771 1.00 98.00 182 ALA A O 1
ATOM 1359 N N . GLY A 1 183 ? 17.547 -7.495 -19.123 1.00 97.62 183 GLY A N 1
ATOM 1360 C CA . GLY A 1 183 ? 17.610 -7.963 -20.508 1.00 97.62 183 GLY A CA 1
ATOM 1361 C C . GLY A 1 183 ? 18.375 -7.003 -21.422 1.00 97.62 183 GLY A C 1
ATOM 1362 O O . GLY A 1 183 ? 19.218 -7.443 -22.199 1.00 97.62 183 GLY A O 1
ATOM 1363 N N . SER A 1 184 ? 18.130 -5.697 -21.295 1.00 97.69 184 SER A N 1
ATOM 1364 C CA . SER A 1 184 ? 18.845 -4.642 -22.026 1.00 97.69 184 SER A CA 1
ATOM 1365 C C . SER A 1 184 ? 20.343 -4.604 -21.691 1.00 97.69 184 SER A C 1
ATOM 1367 O O . SER A 1 184 ? 21.176 -4.561 -22.595 1.00 97.69 184 SER A O 1
ATOM 1369 N N . GLU A 1 185 ? 20.707 -4.701 -20.410 1.00 97.88 185 GLU A N 1
ATOM 1370 C CA . GLU A 1 185 ? 22.108 -4.722 -19.978 1.00 97.88 185 GLU A CA 1
ATOM 1371 C C . GLU A 1 185 ? 22.840 -5.991 -20.431 1.00 97.88 185 GLU A C 1
ATOM 1373 O O . GLU A 1 185 ? 23.948 -5.894 -20.947 1.00 97.88 185 GLU A O 1
ATOM 1378 N N . LEU A 1 186 ? 22.222 -7.171 -20.302 1.00 97.69 186 LEU A N 1
ATOM 1379 C CA . LEU A 1 186 ? 22.838 -8.448 -20.690 1.00 97.69 186 LEU A CA 1
ATOM 1380 C C . LEU A 1 186 ? 22.968 -8.633 -22.205 1.00 97.69 186 LEU A C 1
ATOM 1382 O O . LEU A 1 186 ? 23.852 -9.359 -22.652 1.00 97.69 186 LEU A O 1
ATOM 1386 N N . SER A 1 187 ? 22.072 -8.028 -22.986 1.00 96.81 187 SER A N 1
ATOM 1387 C CA . SER A 1 187 ? 22.122 -8.079 -24.453 1.00 96.81 187 SER A CA 1
ATOM 1388 C C . SER A 1 187 ? 22.936 -6.947 -25.075 1.00 96.81 187 SER A C 1
ATOM 1390 O O . SER A 1 187 ? 23.159 -6.973 -26.280 1.00 96.81 187 SER A O 1
ATOM 1392 N N . GLU A 1 188 ? 23.365 -5.966 -24.275 1.00 96.75 188 GLU A N 1
ATOM 1393 C CA . GLU A 1 188 ? 24.007 -4.732 -24.743 1.00 96.75 188 GLU A CA 1
ATOM 1394 C C . GLU A 1 188 ? 23.145 -3.926 -25.743 1.00 96.75 188 GLU A C 1
ATOM 1396 O O . GLU A 1 188 ? 23.666 -3.179 -26.570 1.00 96.75 188 GLU A O 1
ATOM 1401 N N . ILE A 1 189 ? 21.812 -4.035 -25.655 1.00 97.69 189 ILE A N 1
ATOM 1402 C CA . ILE A 1 189 ? 20.855 -3.324 -26.518 1.00 97.69 189 ILE A CA 1
ATOM 1403 C C . ILE A 1 189 ? 20.131 -2.250 -25.702 1.00 97.69 189 ILE A C 1
ATOM 1405 O O . ILE A 1 189 ? 19.489 -2.568 -24.704 1.00 97.69 189 ILE A O 1
ATOM 1409 N N . ASP A 1 190 ? 20.175 -0.990 -26.144 1.00 97.69 190 ASP A N 1
ATOM 1410 C CA . ASP A 1 190 ? 19.453 0.131 -25.519 1.00 97.69 190 ASP A CA 1
ATOM 1411 C C . ASP A 1 190 ? 17.948 -0.159 -25.373 1.00 97.69 190 ASP A C 1
ATOM 1413 O O . ASP A 1 190 ? 17.293 -0.558 -26.336 1.00 97.69 190 ASP A O 1
ATOM 1417 N N . LEU A 1 191 ? 17.369 0.114 -24.200 1.00 98.44 191 LEU A N 1
ATOM 1418 C CA . LEU A 1 191 ? 15.929 -0.018 -23.966 1.00 98.44 191 LEU A CA 1
ATOM 1419 C C . LEU A 1 191 ? 15.195 1.265 -24.369 1.00 98.44 191 LEU A C 1
ATOM 1421 O O . LEU A 1 191 ? 15.474 2.341 -23.839 1.00 98.44 191 LEU A O 1
ATOM 1425 N N . VAL A 1 192 ? 14.193 1.143 -25.241 1.00 98.44 192 VAL A N 1
ATOM 1426 C CA . VAL A 1 192 ? 13.232 2.212 -25.538 1.00 98.44 192 VAL A CA 1
ATOM 1427 C C . VAL A 1 192 ? 11.845 1.762 -25.099 1.00 98.44 192 VAL A C 1
ATOM 1429 O O . VAL A 1 192 ? 11.272 0.832 -25.659 1.00 98.44 192 VAL A O 1
ATOM 1432 N N . PHE A 1 193 ? 11.288 2.447 -24.107 1.00 98.25 193 PHE A N 1
ATOM 1433 C CA . PHE A 1 193 ? 9.957 2.178 -23.585 1.00 98.25 193 PHE A CA 1
ATOM 1434 C C . PHE A 1 193 ? 8.984 3.287 -23.991 1.00 98.25 193 PHE A C 1
ATOM 1436 O O . PHE A 1 193 ? 9.108 4.423 -23.532 1.00 98.25 193 PHE A O 1
ATOM 1443 N N . ALA A 1 194 ? 8.012 2.962 -24.839 1.00 98.06 194 ALA A N 1
ATOM 1444 C CA . ALA A 1 194 ? 6.990 3.889 -25.308 1.00 98.06 194 ALA A CA 1
ATOM 1445 C C . ALA A 1 194 ? 5.620 3.500 -24.745 1.00 98.06 194 ALA A C 1
ATOM 1447 O O . ALA A 1 194 ? 5.198 2.359 -24.901 1.00 98.06 194 ALA A O 1
ATOM 1448 N N . SER A 1 195 ? 4.900 4.414 -24.100 1.00 97.19 195 SER A N 1
ATOM 1449 C CA . SER A 1 195 ? 3.583 4.101 -23.520 1.00 97.19 195 SER A CA 1
ATOM 1450 C C . SER A 1 195 ? 2.665 5.313 -23.471 1.00 97.19 195 SER A C 1
ATOM 1452 O O . SER A 1 195 ? 3.136 6.436 -23.281 1.00 97.19 195 SER A O 1
ATOM 1454 N N . TYR A 1 196 ? 1.361 5.062 -23.523 1.00 97.19 196 TYR A N 1
ATOM 1455 C CA . TYR A 1 196 ? 0.335 6.027 -23.143 1.00 97.19 196 TYR A CA 1
ATOM 1456 C C . TYR A 1 196 ? -0.128 5.764 -21.695 1.00 97.19 196 TYR A C 1
ATOM 1458 O O . TYR A 1 196 ? -0.256 4.598 -21.309 1.00 97.19 196 TYR A O 1
ATOM 1466 N N . PRO A 1 197 ? -0.340 6.793 -20.850 1.00 93.94 197 PRO A N 1
ATOM 1467 C CA . PRO A 1 197 ? -0.720 6.572 -19.457 1.00 93.94 197 PRO A CA 1
ATOM 1468 C C . PRO A 1 197 ? -2.107 5.923 -19.290 1.00 93.94 197 PRO A C 1
ATOM 1470 O O . PRO A 1 197 ? -3.133 6.568 -19.483 1.00 93.94 197 PRO A O 1
ATOM 1473 N N . ILE A 1 198 ? -2.136 4.681 -18.801 1.00 94.00 198 ILE A N 1
ATOM 1474 C CA . ILE A 1 198 ? -3.345 3.955 -18.390 1.00 94.00 198 ILE A CA 1
ATOM 1475 C C . ILE A 1 198 ? -3.100 3.151 -17.102 1.00 94.00 198 ILE A C 1
ATOM 1477 O O . ILE A 1 198 ? -2.035 2.568 -16.897 1.00 94.00 198 ILE A O 1
ATOM 1481 N N . THR A 1 199 ? -4.076 3.109 -16.189 1.00 92.12 199 THR A N 1
ATOM 1482 C CA . THR A 1 199 ? -3.968 2.300 -14.956 1.00 92.12 199 THR A CA 1
ATOM 1483 C C . THR A 1 199 ? -4.248 0.829 -15.276 1.00 92.12 199 THR A C 1
ATOM 1485 O O . THR A 1 199 ? -5.267 0.569 -15.908 1.00 92.12 199 THR A O 1
ATOM 1488 N N . PRO A 1 200 ? -3.4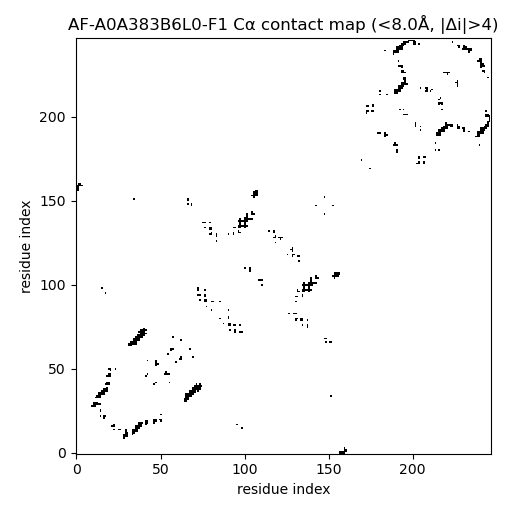30 -0.146 -14.817 1.00 88.06 200 PRO A N 1
ATOM 1489 C CA . PRO A 1 200 ? -2.253 -0.039 -13.934 1.00 88.06 200 PRO A CA 1
ATOM 1490 C C . PRO A 1 200 ? -0.889 0.091 -14.651 1.00 88.06 200 PRO A C 1
ATOM 1492 O O . PRO A 1 200 ? 0.144 0.167 -13.981 1.00 88.06 200 PRO A O 1
ATOM 1495 N N . ALA A 1 201 ? -0.863 0.108 -15.984 1.00 92.25 201 ALA A N 1
ATOM 1496 C CA . ALA A 1 201 ? 0.349 0.027 -16.804 1.00 92.25 201 ALA A CA 1
ATOM 1497 C C . ALA A 1 201 ? 1.298 1.239 -16.683 1.00 92.25 201 ALA A C 1
ATOM 1499 O O . ALA A 1 201 ? 2.515 1.063 -16.786 1.00 92.25 201 ALA A O 1
ATOM 1500 N N . SER A 1 202 ? 0.782 2.441 -16.386 1.00 93.62 202 SER A N 1
ATOM 1501 C CA . SER A 1 202 ? 1.575 3.677 -16.229 1.00 93.62 202 SER A CA 1
ATOM 1502 C C . SER A 1 202 ? 2.713 3.554 -15.219 1.00 93.62 202 SER A C 1
ATOM 1504 O O . SER A 1 202 ? 3.737 4.224 -15.340 1.00 93.62 202 SER A O 1
ATOM 1506 N N . ASN A 1 203 ? 2.558 2.690 -14.213 1.00 94.94 203 ASN A N 1
ATOM 1507 C CA . ASN A 1 203 ? 3.572 2.517 -13.181 1.00 94.94 203 ASN A CA 1
ATOM 1508 C C . ASN A 1 203 ? 4.897 1.985 -13.754 1.00 94.94 203 ASN A C 1
ATOM 1510 O O . ASN A 1 203 ? 5.950 2.290 -13.199 1.00 94.94 203 ASN A O 1
ATOM 1514 N N . VAL A 1 204 ? 4.868 1.235 -14.865 1.00 96.12 204 VAL A N 1
ATOM 1515 C CA . VAL A 1 204 ? 6.089 0.709 -15.504 1.00 96.12 204 VAL A CA 1
ATOM 1516 C C . VAL A 1 204 ? 6.904 1.852 -16.104 1.00 96.12 204 VAL A C 1
ATOM 1518 O O . VAL A 1 204 ? 8.114 1.915 -15.891 1.00 96.12 204 VAL A O 1
ATOM 1521 N N . LEU A 1 205 ? 6.237 2.805 -16.768 1.00 95.69 205 LEU A N 1
ATOM 1522 C CA . LEU A 1 205 ? 6.869 4.029 -17.261 1.00 95.69 205 LEU A CA 1
ATOM 1523 C C . LEU A 1 205 ? 7.507 4.810 -16.105 1.00 95.69 205 LEU A C 1
ATOM 1525 O O . LEU A 1 205 ? 8.669 5.200 -16.196 1.00 95.69 205 LEU A O 1
ATOM 1529 N N . HIS A 1 206 ? 6.764 5.021 -15.013 1.00 95.12 206 HIS A N 1
ATOM 1530 C CA . HIS A 1 206 ? 7.261 5.761 -13.851 1.00 95.12 206 HIS A CA 1
ATOM 1531 C C . HIS A 1 206 ? 8.500 5.116 -13.223 1.00 95.12 206 HIS A C 1
ATOM 1533 O O . HIS A 1 206 ? 9.449 5.832 -12.912 1.00 95.12 206 HIS A O 1
ATOM 1539 N N . GLU A 1 207 ? 8.518 3.789 -13.081 1.00 96.81 207 GLU A N 1
ATOM 1540 C CA . GLU A 1 207 ? 9.684 3.056 -12.579 1.00 96.81 207 GLU A CA 1
ATOM 1541 C C . GLU A 1 207 ? 10.884 3.242 -13.522 1.00 96.81 207 GLU A C 1
ATOM 1543 O O . GLU A 1 207 ? 11.936 3.718 -13.097 1.00 96.81 207 GLU A O 1
ATOM 1548 N N . LEU A 1 208 ? 10.717 2.963 -14.820 1.00 97.06 208 LEU A N 1
ATOM 1549 C CA . LEU A 1 208 ? 11.789 3.042 -15.822 1.00 97.06 208 LEU A CA 1
ATOM 1550 C C . LEU A 1 208 ? 12.382 4.453 -15.980 1.00 97.06 208 LEU A C 1
ATOM 1552 O O . LEU A 1 208 ? 13.587 4.591 -16.193 1.00 97.06 208 LEU A O 1
ATOM 1556 N N . VAL A 1 209 ? 11.581 5.513 -15.816 1.00 95.88 209 VAL A N 1
ATOM 1557 C CA . VAL A 1 209 ? 12.057 6.912 -15.866 1.00 95.88 209 VAL A CA 1
ATOM 1558 C C . VAL A 1 209 ? 13.121 7.202 -14.801 1.00 95.88 209 VAL A C 1
ATOM 1560 O O . VAL A 1 209 ? 13.978 8.061 -15.022 1.00 95.88 209 VAL A O 1
ATOM 1563 N N . THR A 1 210 ? 13.094 6.504 -13.662 1.00 96.06 210 THR A N 1
ATOM 1564 C CA . THR A 1 210 ? 14.081 6.682 -12.580 1.00 96.06 210 THR A CA 1
ATOM 1565 C C . THR A 1 210 ? 15.409 5.959 -12.826 1.00 96.06 210 THR A C 1
ATOM 1567 O O . THR A 1 210 ? 16.362 6.168 -12.079 1.00 96.06 210 THR A O 1
ATOM 1570 N N . HIS A 1 211 ? 15.501 5.167 -13.901 1.00 96.44 211 HIS A N 1
ATOM 1571 C CA . HIS A 1 211 ? 16.597 4.232 -14.174 1.00 96.44 211 HIS A CA 1
ATOM 1572 C C . HIS A 1 211 ? 17.381 4.558 -15.457 1.00 96.44 211 HIS A C 1
ATOM 1574 O O . HIS A 1 211 ? 17.955 3.674 -16.092 1.00 96.44 211 HIS A O 1
ATOM 1580 N N . LYS A 1 212 ? 17.443 5.839 -15.850 1.00 93.81 212 LYS A N 1
ATOM 1581 C CA . LYS A 1 212 ? 18.107 6.301 -17.092 1.00 93.81 212 LYS A CA 1
ATOM 1582 C C . LYS A 1 212 ? 19.591 5.935 -17.182 1.00 93.81 212 LYS A C 1
ATOM 1584 O O . LYS A 1 212 ? 20.132 5.862 -18.282 1.00 93.81 212 LYS A O 1
ATOM 1589 N N . GLN A 1 213 ? 20.245 5.695 -16.045 1.00 95.62 213 GLN A N 1
ATOM 1590 C CA . GLN A 1 213 ? 21.633 5.239 -15.972 1.00 95.62 213 GLN A CA 1
ATOM 1591 C C . GLN A 1 213 ? 21.871 3.881 -16.656 1.00 95.62 213 GLN A C 1
ATOM 1593 O O . GLN A 1 213 ? 23.007 3.593 -17.016 1.00 95.62 213 GLN A O 1
ATOM 1598 N N . PHE A 1 214 ? 20.822 3.085 -16.887 1.00 96.62 214 PHE A N 1
ATOM 1599 C CA . PHE A 1 214 ? 20.888 1.784 -17.564 1.00 96.62 214 PHE A CA 1
ATOM 1600 C C . PHE A 1 214 ? 20.466 1.863 -19.040 1.00 96.62 214 PHE A C 1
ATOM 1602 O O . PHE A 1 214 ? 19.721 1.022 -19.532 1.00 96.62 214 PHE A O 1
ATOM 1609 N N . ARG A 1 215 ? 20.849 2.946 -19.736 1.00 95.75 215 ARG A N 1
ATOM 1610 C CA . ARG A 1 215 ? 20.541 3.172 -21.167 1.00 95.75 215 ARG A CA 1
ATOM 1611 C C . ARG A 1 215 ? 19.042 3.082 -21.507 1.00 95.75 215 ARG A C 1
ATOM 1613 O O . ARG A 1 215 ? 18.658 2.751 -22.627 1.00 95.75 215 ARG A O 1
ATOM 1620 N N . VAL A 1 216 ? 18.188 3.433 -20.543 1.00 97.62 216 VAL A N 1
ATOM 1621 C CA . VAL A 1 216 ? 16.731 3.451 -20.701 1.00 97.62 216 VAL A CA 1
ATOM 1622 C C . VAL A 1 216 ? 16.276 4.793 -21.266 1.00 97.62 216 VAL A C 1
ATOM 1624 O O . VAL A 1 216 ? 16.495 5.849 -20.665 1.00 97.62 216 VAL A O 1
ATOM 1627 N N . LYS A 1 217 ? 15.576 4.750 -22.398 1.00 97.50 217 LYS A N 1
ATOM 1628 C CA . LYS A 1 217 ? 14.866 5.881 -23.001 1.00 97.50 217 LYS A CA 1
ATOM 1629 C C . LYS A 1 217 ? 13.370 5.650 -22.849 1.00 97.50 217 LYS A C 1
ATOM 1631 O O . LYS A 1 217 ? 12.867 4.585 -23.187 1.00 97.50 217 LYS A O 1
ATOM 1636 N N . THR A 1 218 ? 12.651 6.649 -22.355 1.00 96.88 218 THR A N 1
ATOM 1637 C CA . THR A 1 218 ? 11.196 6.583 -22.208 1.00 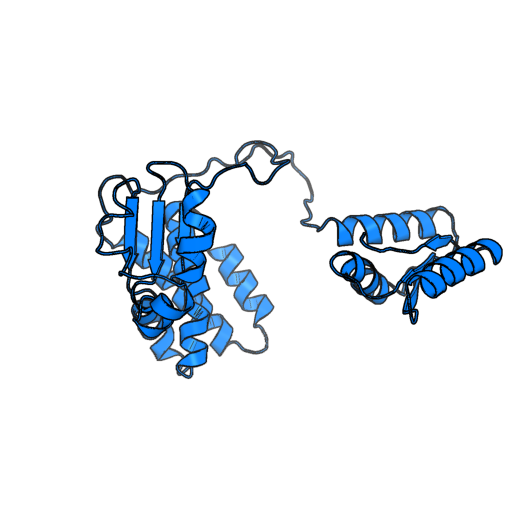96.88 218 THR A CA 1
ATOM 1638 C C . THR A 1 218 ? 10.514 7.614 -23.098 1.00 96.88 218 THR A C 1
ATOM 1640 O O . THR A 1 218 ? 11.005 8.733 -23.251 1.00 96.88 218 THR A O 1
ATOM 1643 N N . PHE A 1 219 ? 9.383 7.236 -23.688 1.00 95.88 219 PHE A N 1
ATOM 1644 C CA . PHE A 1 219 ? 8.571 8.087 -24.550 1.00 95.88 219 PHE A CA 1
ATOM 1645 C C . PHE A 1 219 ? 7.105 7.996 -24.124 1.00 95.88 219 PHE A C 1
ATOM 1647 O O . PHE A 1 219 ? 6.499 6.925 -24.159 1.00 95.88 219 PHE A O 1
ATOM 1654 N N . GLN A 1 220 ? 6.539 9.121 -23.693 1.00 97.62 220 GLN A N 1
ATOM 1655 C CA . GLN A 1 220 ? 5.109 9.207 -23.430 1.00 97.62 220 GLN A CA 1
ATOM 1656 C C . GLN A 1 220 ? 4.415 9.639 -24.717 1.00 97.62 220 GLN A C 1
ATOM 1658 O O . GLN A 1 220 ? 4.569 10.785 -25.138 1.00 97.62 220 GLN A O 1
ATOM 1663 N N . ALA A 1 221 ? 3.692 8.708 -25.329 1.00 97.12 221 ALA A N 1
ATOM 1664 C CA . ALA A 1 221 ? 2.961 8.957 -26.562 1.00 97.12 221 ALA A CA 1
ATOM 1665 C C . ALA A 1 221 ? 1.627 9.673 -26.292 1.00 97.12 221 ALA A C 1
ATOM 1667 O O . ALA A 1 221 ? 1.179 9.778 -25.147 1.00 97.12 221 ALA A O 1
ATOM 1668 N N . GLU A 1 222 ? 1.001 10.160 -27.357 1.00 97.31 222 GLU A N 1
ATOM 1669 C CA . GLU A 1 222 ? -0.314 10.799 -27.363 1.00 97.31 222 GLU A CA 1
ATOM 1670 C C . GLU A 1 222 ? -1.479 9.808 -27.237 1.00 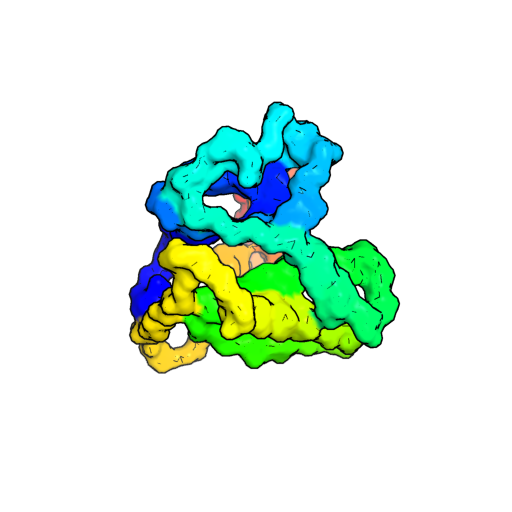97.31 222 GLU A C 1
ATOM 1672 O O . GLU A 1 222 ? -2.522 10.180 -26.702 1.00 97.31 222 GLU A O 1
ATOM 1677 N N . ASP A 1 223 ? -1.284 8.568 -27.691 1.00 97.00 223 ASP A N 1
ATOM 1678 C CA . ASP A 1 223 ? -2.225 7.452 -27.597 1.00 97.00 223 ASP A CA 1
ATOM 1679 C C . ASP A 1 223 ? -1.486 6.097 -27.668 1.00 97.00 223 ASP A C 1
ATOM 1681 O O . ASP A 1 223 ? -0.266 6.025 -27.870 1.00 97.00 223 ASP A O 1
ATOM 1685 N N . GLU A 1 224 ? -2.212 4.997 -27.460 1.00 97.31 224 GLU A N 1
ATOM 1686 C CA . GLU A 1 224 ? -1.663 3.640 -27.483 1.00 97.31 224 GLU A CA 1
ATOM 1687 C C . GLU A 1 224 ? -1.150 3.212 -28.870 1.00 97.31 224 GLU A C 1
ATOM 1689 O O . GLU A 1 224 ? -0.227 2.396 -28.948 1.00 97.31 224 GLU A O 1
ATOM 1694 N N . ILE A 1 225 ? -1.705 3.760 -29.960 1.00 97.75 225 ILE A N 1
ATOM 1695 C CA . ILE A 1 225 ? -1.287 3.447 -31.335 1.00 97.75 225 ILE A CA 1
ATOM 1696 C C . ILE A 1 225 ? 0.086 4.068 -31.599 1.00 97.75 225 ILE A C 1
ATOM 1698 O O . ILE A 1 225 ? 1.012 3.382 -32.035 1.00 97.75 225 ILE A O 1
ATOM 1702 N N . ALA A 1 226 ? 0.258 5.342 -31.268 1.00 98.19 226 ALA A N 1
ATOM 1703 C CA . ALA A 1 226 ? 1.530 6.036 -31.337 1.00 98.19 226 ALA A CA 1
ATOM 1704 C C . ALA A 1 226 ? 2.578 5.371 -30.431 1.00 98.19 226 ALA A C 1
ATOM 1706 O O . ALA A 1 226 ? 3.725 5.195 -30.849 1.00 98.19 226 ALA A O 1
ATOM 1707 N N . ALA A 1 227 ? 2.189 4.917 -29.232 1.00 98.06 227 ALA A N 1
ATOM 1708 C CA . ALA A 1 227 ? 3.080 4.190 -28.329 1.00 98.06 227 ALA A CA 1
ATOM 1709 C C . ALA A 1 227 ? 3.618 2.891 -28.952 1.00 98.06 227 ALA A C 1
ATOM 1711 O O . ALA A 1 227 ? 4.835 2.679 -28.979 1.00 98.06 227 ALA A O 1
ATOM 1712 N N . VAL A 1 228 ? 2.739 2.033 -29.486 1.00 98.19 228 VAL A N 1
ATOM 1713 C CA . VAL A 1 228 ? 3.175 0.771 -30.103 1.00 98.19 228 VAL A CA 1
ATOM 1714 C C . VAL A 1 228 ? 3.961 1.016 -31.392 1.00 98.19 228 VAL A C 1
ATOM 1716 O O . VAL A 1 228 ? 4.985 0.368 -31.610 1.00 98.19 228 VAL A O 1
ATOM 1719 N N . CYS A 1 229 ? 3.570 1.996 -32.213 1.00 98.50 229 CYS A N 1
ATOM 1720 C CA . CYS A 1 229 ? 4.319 2.375 -33.411 1.00 98.50 229 CYS A CA 1
ATOM 1721 C C . CYS A 1 229 ? 5.732 2.871 -33.071 1.00 98.50 229 CYS A C 1
ATOM 1723 O O . CYS A 1 229 ? 6.692 2.471 -33.731 1.00 98.50 229 CYS A O 1
ATOM 1725 N N . ALA A 1 230 ? 5.886 3.683 -32.021 1.00 98.31 230 ALA A N 1
ATOM 1726 C CA . ALA A 1 230 ? 7.189 4.150 -31.556 1.00 98.31 230 ALA A CA 1
ATOM 1727 C C . ALA A 1 230 ? 8.070 2.996 -31.049 1.00 98.31 230 ALA A C 1
ATOM 1729 O O . ALA A 1 230 ? 9.252 2.934 -31.389 1.00 98.31 230 ALA A O 1
ATOM 1730 N N . ALA A 1 231 ? 7.505 2.046 -30.293 1.00 98.31 231 ALA A N 1
ATOM 1731 C CA . ALA A 1 231 ? 8.230 0.858 -29.836 1.00 98.31 231 ALA A CA 1
ATOM 1732 C C . ALA A 1 231 ? 8.694 -0.028 -31.010 1.00 98.31 231 ALA A C 1
ATOM 1734 O O . ALA A 1 231 ? 9.844 -0.473 -31.047 1.00 98.31 231 ALA A O 1
ATOM 1735 N N . VAL A 1 232 ? 7.838 -0.246 -32.012 1.00 98.56 232 VAL A N 1
ATOM 1736 C CA . VAL A 1 232 ? 8.205 -0.993 -33.228 1.00 98.56 232 VAL A CA 1
ATOM 1737 C C . VAL A 1 232 ? 9.291 -0.258 -34.017 1.00 98.56 232 VAL A C 1
ATOM 1739 O O . VAL A 1 232 ? 10.271 -0.877 -34.428 1.00 98.56 232 VAL A O 1
ATOM 1742 N N . GLY A 1 233 ? 9.168 1.062 -34.178 1.00 98.50 233 GLY A N 1
ATOM 1743 C CA . GLY A 1 233 ? 10.183 1.889 -34.835 1.00 98.50 233 GLY A CA 1
ATOM 1744 C C . GLY A 1 233 ? 11.539 1.832 -34.128 1.00 98.50 233 GLY A C 1
ATOM 1745 O O . GLY A 1 233 ? 12.569 1.678 -34.782 1.00 98.50 233 GLY A O 1
ATOM 1746 N N . ALA A 1 234 ? 11.547 1.871 -32.793 1.00 98.12 234 ALA A N 1
ATOM 1747 C CA . ALA A 1 234 ? 12.759 1.695 -31.997 1.00 98.12 234 ALA A CA 1
ATOM 1748 C C . ALA A 1 234 ? 13.390 0.309 -32.198 1.00 98.12 234 ALA A C 1
ATOM 1750 O O . ALA A 1 234 ? 14.607 0.205 -32.344 1.00 98.12 234 ALA A O 1
ATOM 1751 N N . SER A 1 235 ? 12.559 -0.736 -32.274 1.00 98.00 235 SER A N 1
ATOM 1752 C CA . SER A 1 235 ? 13.013 -2.103 -32.555 1.00 98.00 235 SER A CA 1
ATOM 1753 C C . SER A 1 235 ? 13.668 -2.222 -33.927 1.00 98.00 235 SER A C 1
ATOM 1755 O O . SER A 1 235 ? 14.755 -2.778 -34.057 1.00 98.00 235 SER A O 1
ATOM 1757 N N . PHE A 1 236 ? 13.050 -1.631 -34.950 1.00 98.12 236 PHE A N 1
ATOM 1758 C CA . PHE A 1 236 ? 13.612 -1.581 -36.297 1.00 98.12 236 PHE A CA 1
ATOM 1759 C C . PHE A 1 236 ? 14.948 -0.820 -36.354 1.00 98.12 236 PHE A C 1
ATOM 1761 O O . PHE A 1 236 ? 15.848 -1.203 -37.098 1.00 98.12 236 PHE A O 1
ATOM 1768 N N . ALA A 1 237 ? 15.102 0.228 -35.542 1.00 97.69 237 ALA A N 1
ATOM 1769 C CA . ALA A 1 237 ? 16.327 1.020 -35.448 1.00 97.69 237 ALA A CA 1
ATOM 1770 C C . ALA A 1 237 ? 17.456 0.351 -34.631 1.00 97.69 237 ALA A C 1
ATOM 1772 O O . ALA A 1 237 ? 18.534 0.931 -34.509 1.00 97.69 237 ALA A O 1
ATOM 1773 N N . GLY A 1 238 ? 17.231 -0.850 -34.082 1.00 96.81 238 GLY A N 1
ATOM 1774 C CA . GLY A 1 238 ? 18.239 -1.624 -33.350 1.00 96.81 238 GLY A CA 1
ATOM 1775 C C . GLY A 1 238 ? 18.220 -1.453 -31.828 1.00 96.81 238 GLY A C 1
ATOM 1776 O O . GLY A 1 238 ? 19.167 -1.864 -31.166 1.00 96.81 238 GLY A O 1
ATOM 1777 N N . SER A 1 239 ? 17.174 -0.852 -31.257 1.00 97.88 239 SER A N 1
ATOM 1778 C CA . SER A 1 239 ? 16.943 -0.816 -29.804 1.00 97.88 239 SER A CA 1
ATOM 1779 C C . SER A 1 239 ? 15.953 -1.899 -29.366 1.00 97.88 239 SER A C 1
ATOM 1781 O O . SER A 1 239 ? 15.215 -2.450 -30.172 1.00 97.88 239 SER A O 1
ATOM 1783 N N . LEU A 1 240 ? 15.879 -2.194 -28.072 1.00 97.88 240 LEU A N 1
ATOM 1784 C CA . LEU A 1 240 ? 14.834 -3.033 -27.499 1.00 97.88 240 LEU A CA 1
ATOM 1785 C C . LEU A 1 240 ? 13.591 -2.162 -27.301 1.00 97.88 240 LEU A C 1
ATOM 1787 O O . LEU A 1 240 ? 13.480 -1.444 -26.309 1.00 97.88 240 LEU A O 1
ATOM 1791 N N . GLY A 1 241 ? 12.681 -2.175 -28.274 1.00 97.94 241 GLY A N 1
ATOM 1792 C CA . GLY A 1 241 ? 11.437 -1.416 -28.215 1.00 97.94 241 GLY A CA 1
ATOM 1793 C C . GLY A 1 241 ? 10.347 -2.152 -27.440 1.00 97.94 241 GLY A C 1
ATOM 1794 O O . GLY A 1 241 ? 9.982 -3.275 -27.780 1.00 97.94 241 GLY A O 1
ATOM 1795 N N . VAL A 1 242 ? 9.803 -1.514 -26.406 1.00 97.94 242 VAL A N 1
ATOM 1796 C CA . VAL A 1 242 ? 8.786 -2.096 -25.518 1.00 97.94 242 VAL A CA 1
ATOM 1797 C C . VAL A 1 242 ? 7.652 -1.100 -25.296 1.00 97.94 242 VAL A C 1
ATOM 1799 O O . VAL A 1 242 ? 7.876 0.106 -25.219 1.00 97.94 242 VAL A O 1
ATOM 1802 N N . THR A 1 243 ? 6.429 -1.608 -25.162 1.00 97.56 243 THR A N 1
ATOM 1803 C CA . THR A 1 243 ? 5.258 -0.830 -24.745 1.00 97.56 243 THR A CA 1
ATOM 1804 C C . THR A 1 243 ? 4.474 -1.568 -23.660 1.00 97.56 243 THR A C 1
ATOM 1806 O O . THR A 1 243 ? 4.665 -2.769 -23.457 1.00 97.56 243 THR A O 1
ATOM 1809 N N . SER A 1 244 ? 3.604 -0.860 -22.942 1.00 96.00 244 SER A N 1
ATOM 1810 C CA . SER A 1 244 ? 2.634 -1.442 -22.014 1.00 96.00 244 SER A CA 1
ATOM 1811 C C . SER A 1 244 ? 1.286 -0.741 -22.154 1.00 96.00 244 SER A C 1
ATOM 1813 O O . SER A 1 244 ? 1.221 0.443 -22.480 1.00 96.00 244 SER A O 1
ATOM 1815 N N . SER A 1 245 ? 0.209 -1.485 -21.908 1.00 94.75 245 SER A N 1
ATOM 1816 C CA . SER A 1 245 ? -1.160 -0.967 -21.885 1.00 94.75 245 SER A CA 1
ATOM 1817 C C . SER A 1 245 ? -2.058 -1.868 -21.022 1.00 94.75 245 SER A C 1
ATOM 1819 O O . SER A 1 245 ? -1.585 -2.852 -20.445 1.00 94.75 245 SER A O 1
ATOM 1821 N N . ALA A 1 246 ? -3.338 -1.523 -20.916 1.00 91.50 246 ALA A N 1
ATOM 1822 C CA . ALA A 1 246 ? -4.405 -2.324 -20.323 1.00 91.50 246 ALA A CA 1
ATOM 1823 C C . ALA A 1 246 ? -5.606 -2.365 -21.289 1.00 91.50 246 ALA A C 1
ATOM 1825 O O . ALA A 1 246 ? -5.774 -1.446 -22.088 1.00 91.50 246 ALA A O 1
ATOM 1826 N N . GLY A 1 247 ? -6.381 -3.454 -21.248 1.00 85.12 247 GLY A N 1
ATOM 1827 C CA . GLY A 1 247 ? -7.563 -3.664 -22.099 1.00 85.12 247 GLY A CA 1
ATOM 1828 C C . GLY A 1 247 ? -8.869 -3.212 -21.465 1.00 85.12 247 GLY A C 1
ATOM 1829 O O . GLY A 1 247 ? -8.887 -3.003 -20.230 1.00 85.12 247 GLY A O 1
#

pLDDT: mean 92.88, std 6.9, range [56.62, 98.56]